Protein AF-A0A9J6QYI7-F1 (afdb_monomer_lite)

Organism: NCBI:txid2839743

Structure (mmCIF, N/CA/C/O backbone):
data_AF-A0A9J6QYI7-F1
#
_entry.id   AF-A0A9J6QYI7-F1
#
loop_
_atom_site.group_PDB
_atom_site.id
_atom_site.type_symbol
_atom_site.label_atom_id
_atom_site.label_alt_id
_atom_site.label_comp_id
_atom_site.label_asym_id
_atom_site.label_entity_id
_atom_site.label_seq_id
_atom_site.pdbx_PDB_ins_code
_atom_site.Cartn_x
_atom_site.Cartn_y
_atom_site.Cartn_z
_atom_site.occupancy
_atom_site.B_iso_or_equiv
_atom_site.auth_seq_id
_atom_site.auth_comp_id
_atom_site.auth_asym_id
_atom_site.auth_atom_id
_atom_site.pdbx_PDB_model_num
ATOM 1 N N . MET A 1 1 ? 37.784 21.223 31.840 1.00 47.09 1 MET A N 1
ATOM 2 C CA . MET A 1 1 ? 38.133 20.585 33.133 1.00 47.09 1 MET A CA 1
ATOM 3 C C . MET A 1 1 ? 37.808 19.075 33.186 1.00 47.09 1 MET A C 1
ATOM 5 O O . MET A 1 1 ? 37.483 18.551 34.242 1.00 47.09 1 MET A O 1
ATOM 9 N N . ARG A 1 2 ? 37.876 18.344 32.059 1.00 41.56 2 ARG A N 1
ATOM 10 C CA . ARG A 1 2 ? 37.730 16.868 32.013 1.00 41.56 2 ARG A CA 1
ATOM 11 C C . ARG A 1 2 ? 38.804 16.166 31.162 1.00 41.56 2 ARG A C 1
ATOM 13 O O . ARG A 1 2 ? 38.873 14.946 31.199 1.00 41.56 2 ARG A O 1
ATOM 20 N N . CYS A 1 3 ? 39.667 16.909 30.462 1.00 41.25 3 CYS A N 1
ATOM 21 C CA . CYS A 1 3 ? 40.777 16.338 29.684 1.00 41.25 3 CYS A CA 1
ATOM 22 C C . CYS A 1 3 ? 42.094 16.222 30.474 1.00 41.25 3 CYS A C 1
ATOM 24 O O . CYS A 1 3 ? 42.954 15.431 30.092 1.00 41.25 3 CYS A O 1
ATOM 26 N N . ASP A 1 4 ? 42.237 16.936 31.594 1.00 45.97 4 ASP A N 1
ATOM 27 C CA . ASP A 1 4 ? 43.516 17.021 32.319 1.00 45.97 4 ASP A CA 1
ATOM 28 C C . ASP A 1 4 ? 43.738 15.851 33.295 1.00 45.97 4 ASP A C 1
ATOM 30 O O . ASP A 1 4 ? 44.863 15.405 33.494 1.00 45.97 4 ASP A O 1
ATOM 34 N N . LEU A 1 5 ? 42.662 15.256 33.828 1.00 46.16 5 LEU A N 1
ATOM 35 C CA . LEU A 1 5 ? 42.751 14.117 34.757 1.00 46.16 5 LEU A CA 1
ATOM 36 C C . LEU A 1 5 ? 43.163 12.799 34.076 1.00 46.16 5 LEU A C 1
ATOM 38 O O . LEU A 1 5 ? 43.763 11.937 34.714 1.00 46.16 5 LEU A O 1
ATOM 42 N N . LEU A 1 6 ? 42.875 12.642 32.780 1.00 45.81 6 LEU A N 1
ATOM 43 C CA . LEU A 1 6 ? 43.242 11.443 32.016 1.00 45.81 6 LEU A CA 1
ATOM 44 C C . LEU A 1 6 ? 44.718 11.455 31.585 1.00 45.81 6 LEU A C 1
ATOM 46 O O . LEU A 1 6 ? 45.355 10.403 31.557 1.00 45.81 6 LEU A O 1
ATOM 50 N N . HIS A 1 7 ? 45.287 12.636 31.322 1.00 45.50 7 HIS A N 1
ATOM 51 C CA . HIS A 1 7 ? 46.704 12.777 30.971 1.00 45.50 7 HIS A CA 1
ATOM 52 C C . HIS A 1 7 ? 47.643 12.553 32.167 1.00 45.50 7 HIS A C 1
ATOM 54 O O . HIS A 1 7 ? 48.726 11.991 31.993 1.00 45.50 7 HIS A O 1
ATOM 60 N N . GLU A 1 8 ? 47.228 12.936 33.377 1.00 47.94 8 GLU A N 1
ATOM 61 C CA . GLU A 1 8 ? 48.020 12.772 34.605 1.00 47.94 8 GLU A CA 1
ATOM 62 C C . GLU A 1 8 ? 48.126 11.291 35.034 1.00 47.94 8 GLU A C 1
ATOM 64 O O . GLU A 1 8 ? 49.176 10.831 35.487 1.00 47.94 8 GLU A O 1
ATOM 69 N N . ALA A 1 9 ? 47.057 10.509 34.827 1.00 47.09 9 ALA A N 1
ATOM 70 C CA . ALA A 1 9 ? 47.022 9.079 35.139 1.00 47.09 9 ALA A CA 1
ATOM 71 C C . ALA A 1 9 ? 47.884 8.235 34.179 1.00 47.09 9 ALA A C 1
ATOM 73 O O . ALA A 1 9 ? 48.557 7.302 34.616 1.00 47.09 9 ALA A O 1
ATOM 74 N N . ALA A 1 10 ? 47.922 8.589 32.888 1.00 46.47 10 ALA A N 1
ATOM 75 C CA . ALA A 1 10 ? 48.747 7.904 31.889 1.00 46.47 10 ALA A CA 1
ATOM 76 C C . ALA A 1 10 ? 50.255 8.128 32.117 1.00 46.47 10 ALA A C 1
ATOM 78 O O . ALA A 1 10 ? 51.058 7.212 31.934 1.00 46.47 10 ALA A O 1
ATOM 79 N N . ARG A 1 11 ? 50.639 9.321 32.599 1.00 48.53 11 ARG A N 1
ATOM 80 C CA . ARG A 1 11 ? 52.038 9.677 32.893 1.00 48.53 11 ARG A CA 1
ATOM 81 C C . ARG A 1 11 ? 52.621 8.909 34.086 1.00 48.53 11 ARG A C 1
ATOM 83 O O . ARG A 1 11 ? 53.795 8.557 34.061 1.00 48.53 11 ARG A O 1
ATOM 90 N N . ARG A 1 12 ? 51.809 8.588 35.102 1.00 47.75 12 ARG A N 1
ATOM 91 C CA . ARG A 1 12 ? 52.242 7.819 36.290 1.00 47.75 12 ARG A CA 1
ATOM 92 C C . ARG A 1 12 ? 52.464 6.324 36.032 1.00 47.75 12 ARG A C 1
ATOM 94 O O . ARG A 1 12 ? 53.069 5.661 36.866 1.00 47.75 12 ARG A O 1
ATOM 101 N N . LEU A 1 13 ? 51.994 5.802 34.898 1.00 51.34 13 LEU A N 1
ATOM 102 C CA . LEU A 1 13 ? 52.081 4.380 34.540 1.00 51.34 13 LEU A CA 1
ATOM 103 C C . LEU A 1 13 ? 53.131 4.080 33.454 1.00 51.34 13 LEU A C 1
ATOM 105 O O . LEU A 1 13 ? 53.238 2.939 33.019 1.00 51.34 13 LEU A O 1
ATOM 109 N N . GLY A 1 14 ? 53.917 5.076 33.024 1.00 42.16 14 GLY A N 1
ATOM 110 C CA . GLY A 1 14 ? 55.046 4.878 32.101 1.00 42.16 14 GLY A CA 1
ATOM 111 C C . GLY A 1 14 ? 54.667 4.518 30.658 1.00 42.16 14 GLY A C 1
ATOM 112 O O . GLY A 1 14 ? 55.504 4.013 29.916 1.00 42.16 14 GLY A O 1
ATOM 113 N N . LEU A 1 15 ? 53.424 4.766 30.238 1.00 44.66 15 LEU A N 1
ATOM 114 C CA . LEU A 1 15 ? 52.928 4.386 28.914 1.00 44.66 15 LEU A CA 1
ATOM 115 C C . LEU A 1 15 ? 53.018 5.572 27.943 1.00 44.66 15 LEU A C 1
ATOM 117 O O . LEU A 1 15 ? 52.134 6.427 27.907 1.00 44.66 15 LEU A O 1
ATOM 121 N N . HIS A 1 16 ? 54.080 5.623 27.137 1.00 41.47 16 HIS A N 1
ATOM 122 C CA . HIS A 1 16 ? 54.164 6.544 26.003 1.00 41.47 16 HIS A CA 1
ATOM 123 C C . HIS A 1 16 ? 53.660 5.866 24.722 1.00 41.47 16 HIS A C 1
ATOM 125 O O . HIS A 1 16 ? 54.244 4.889 24.274 1.00 41.47 16 HIS A O 1
ATOM 131 N N . GLN A 1 17 ? 52.595 6.455 24.156 1.00 47.81 17 GLN A N 1
ATOM 132 C CA . GLN A 1 17 ? 51.989 6.218 22.833 1.00 47.81 17 GLN A CA 1
ATOM 133 C C . GLN A 1 17 ? 51.475 4.798 22.554 1.00 47.81 17 GLN A C 1
ATOM 135 O O . GLN A 1 17 ? 52.287 3.923 22.338 1.00 47.81 17 GLN A O 1
ATOM 140 N N . PHE A 1 18 ? 50.153 4.579 22.417 1.00 38.69 18 PHE A N 1
ATOM 141 C CA . PHE A 1 18 ? 49.613 3.591 21.456 1.00 38.69 18 PHE A CA 1
ATOM 142 C C . PHE A 1 18 ? 48.107 3.767 21.154 1.00 38.69 18 PHE A C 1
ATOM 144 O O . PHE A 1 18 ? 47.345 4.321 21.944 1.00 38.69 18 PHE A O 1
ATOM 151 N N . GLN A 1 19 ? 47.736 3.311 19.952 1.00 40.56 19 GLN A N 1
ATOM 152 C CA . GLN A 1 19 ? 46.501 3.518 19.182 1.00 40.56 19 GLN A CA 1
ATOM 153 C C . GLN A 1 19 ? 45.240 2.816 19.737 1.00 40.56 19 GLN A C 1
ATOM 155 O O . GLN A 1 19 ? 45.306 1.789 20.409 1.00 40.56 19 GLN A O 1
ATOM 160 N N . SER A 1 20 ? 44.070 3.352 19.374 1.00 40.69 20 SER A N 1
ATOM 161 C CA . SER A 1 20 ? 42.734 3.099 19.945 1.00 40.69 20 SER A CA 1
ATOM 162 C C . SER A 1 20 ? 42.089 1.719 19.710 1.00 40.69 20 SER A C 1
ATOM 164 O O . SER A 1 20 ? 40.927 1.556 20.064 1.00 40.69 20 SER A O 1
ATOM 166 N N . ASN A 1 21 ? 42.793 0.724 19.156 1.00 48.25 21 ASN A N 1
ATOM 167 C CA . ASN A 1 21 ? 42.201 -0.570 18.755 1.00 48.25 21 ASN A CA 1
ATOM 168 C C . ASN A 1 21 ? 42.846 -1.808 19.418 1.00 48.25 21 ASN A C 1
ATOM 170 O O . ASN A 1 21 ? 42.817 -2.903 18.862 1.00 48.25 21 ASN A O 1
ATOM 174 N N . SER A 1 22 ? 43.416 -1.670 20.619 1.00 40.09 22 SER A N 1
ATOM 175 C CA . SER A 1 22 ? 43.929 -2.820 21.384 1.00 40.09 22 SER A CA 1
ATOM 176 C C . SER A 1 22 ? 42.819 -3.530 22.194 1.00 40.09 22 SER A C 1
ATOM 178 O O . SER A 1 22 ? 42.008 -2.843 22.824 1.00 40.09 22 SER A O 1
ATOM 180 N N . PRO A 1 23 ? 42.809 -4.882 22.284 1.00 40.16 23 PRO A N 1
ATOM 181 C CA . PRO A 1 23 ? 41.866 -5.668 23.102 1.00 40.16 23 PRO A CA 1
ATOM 182 C C . PRO A 1 23 ? 41.808 -5.252 24.581 1.00 40.16 23 PRO A C 1
ATOM 184 O O . PRO A 1 23 ? 40.790 -5.422 25.253 1.00 40.16 23 PRO A O 1
ATOM 187 N N . VAL A 1 24 ? 42.884 -4.641 25.084 1.00 42.94 24 VAL A N 1
ATOM 188 C CA . VAL A 1 24 ? 42.972 -4.117 26.453 1.00 42.94 24 VAL A CA 1
ATOM 189 C C . VAL A 1 24 ? 42.012 -2.937 26.665 1.00 42.94 24 VAL A C 1
ATOM 191 O O . VAL A 1 24 ? 41.421 -2.812 27.736 1.00 42.94 24 VAL A O 1
ATOM 194 N N . PHE A 1 25 ? 41.770 -2.112 25.640 1.00 38.50 25 PHE A N 1
ATOM 195 C CA . PHE A 1 25 ? 40.871 -0.955 25.724 1.00 38.50 25 PHE A CA 1
ATOM 196 C C . PHE A 1 25 ? 39.391 -1.377 25.799 1.00 38.50 25 PHE A C 1
ATOM 198 O O . PHE A 1 25 ? 38.600 -0.767 26.519 1.00 38.50 25 PHE A O 1
ATOM 205 N N . ILE A 1 26 ? 39.029 -2.482 25.136 1.00 46.16 26 ILE A N 1
ATOM 206 C CA . ILE A 1 26 ? 37.677 -3.067 25.175 1.00 46.16 26 ILE A CA 1
ATOM 207 C C . ILE A 1 26 ? 37.395 -3.683 26.557 1.00 46.16 26 ILE A C 1
ATOM 209 O O . ILE A 1 26 ? 36.318 -3.469 27.118 1.00 46.16 26 ILE A O 1
ATOM 213 N N . MET A 1 27 ? 38.381 -4.347 27.174 1.00 38.22 27 MET A N 1
ATOM 214 C CA . MET A 1 27 ? 38.256 -4.857 28.549 1.00 38.22 27 MET A CA 1
ATOM 215 C C . MET A 1 27 ? 38.161 -3.743 29.603 1.00 38.22 27 MET A C 1
ATOM 217 O O . MET A 1 27 ? 37.426 -3.892 30.583 1.00 38.22 27 MET A O 1
ATOM 221 N N . VAL A 1 28 ? 38.868 -2.622 29.423 1.00 44.09 28 VAL A N 1
ATOM 222 C CA . VAL A 1 28 ? 38.777 -1.469 30.337 1.00 44.09 28 VAL A CA 1
ATOM 223 C C . VAL A 1 28 ? 37.410 -0.781 30.223 1.00 44.09 28 VAL A C 1
ATOM 225 O O . VAL A 1 28 ? 36.837 -0.418 31.249 1.00 44.09 28 VAL A O 1
ATOM 228 N N . ASN A 1 29 ? 36.822 -0.697 29.024 1.00 41.44 29 ASN A N 1
ATOM 229 C CA . ASN A 1 29 ? 35.482 -0.127 28.828 1.00 41.44 29 ASN A CA 1
ATOM 230 C C . ASN A 1 29 ? 34.355 -1.025 29.377 1.00 41.44 29 ASN A C 1
ATOM 232 O O . ASN A 1 29 ? 33.417 -0.529 30.002 1.00 41.44 29 ASN A O 1
ATOM 236 N N . GLN A 1 30 ? 34.473 -2.350 29.240 1.00 45.56 30 GLN A N 1
ATOM 237 C CA . GLN A 1 30 ? 33.525 -3.290 29.854 1.00 45.56 30 GLN A CA 1
ATOM 238 C C . GLN A 1 30 ? 33.623 -3.293 31.389 1.00 45.56 30 GLN A C 1
ATOM 240 O O . GLN A 1 30 ? 32.600 -3.345 32.075 1.00 45.56 30 GLN A O 1
ATOM 245 N N . LYS A 1 31 ? 34.831 -3.148 31.955 1.00 43.78 31 LYS A N 1
ATOM 246 C CA . LYS A 1 31 ? 35.011 -2.957 33.406 1.00 43.78 31 LYS A CA 1
ATOM 247 C C . LYS A 1 31 ? 34.520 -1.589 33.889 1.00 43.78 31 LYS A C 1
ATOM 249 O O . LYS A 1 31 ? 33.993 -1.513 34.996 1.00 43.78 31 LYS A O 1
ATOM 254 N N . ALA A 1 32 ? 34.616 -0.534 33.078 1.00 40.50 32 ALA A N 1
ATOM 255 C CA . ALA A 1 32 ? 34.049 0.777 33.400 1.00 40.50 32 ALA A CA 1
ATOM 256 C C . ALA A 1 32 ? 32.510 0.734 33.447 1.00 40.50 32 ALA A C 1
ATOM 258 O O . ALA A 1 32 ? 31.931 1.203 34.425 1.00 40.50 32 ALA A O 1
ATOM 259 N N . GLN A 1 33 ? 31.853 0.073 32.483 1.00 43.91 33 GLN A N 1
ATOM 260 C CA . GLN A 1 33 ? 30.395 -0.139 32.489 1.00 43.91 33 GLN A CA 1
ATOM 261 C C . GLN A 1 33 ? 29.924 -1.050 33.639 1.00 43.91 33 GLN A C 1
ATOM 263 O O . GLN A 1 33 ? 28.882 -0.795 34.250 1.00 43.91 33 GLN A O 1
ATOM 268 N N . ALA A 1 34 ? 30.704 -2.074 34.003 1.00 41.88 34 ALA A N 1
ATOM 269 C CA . ALA A 1 34 ? 30.429 -2.909 35.175 1.00 41.88 34 ALA A CA 1
ATOM 270 C C . ALA A 1 34 ? 30.637 -2.150 36.504 1.00 41.88 34 ALA A C 1
ATOM 272 O O . ALA A 1 34 ? 29.859 -2.314 37.443 1.00 41.88 34 ALA A O 1
ATOM 273 N N . SER A 1 35 ? 31.630 -1.258 36.569 1.00 38.91 35 SER A N 1
ATOM 274 C CA . SER A 1 35 ? 31.880 -0.386 37.724 1.00 38.91 35 SER A CA 1
ATOM 275 C C . SER A 1 35 ? 30.774 0.661 37.905 1.00 38.91 35 SER A C 1
ATOM 277 O O . SER A 1 35 ? 30.348 0.916 39.032 1.00 38.91 35 SER A O 1
ATOM 279 N N . THR A 1 36 ? 30.203 1.195 36.815 1.00 42.78 36 THR A N 1
ATOM 280 C CA . THR A 1 36 ? 29.017 2.071 36.892 1.00 42.78 36 THR A CA 1
ATOM 281 C C . THR A 1 36 ? 27.798 1.317 37.444 1.00 42.78 36 THR A C 1
ATOM 283 O O . THR A 1 36 ? 27.073 1.858 38.278 1.00 42.78 36 THR A O 1
ATOM 286 N N . ARG A 1 37 ? 27.613 0.038 37.071 1.00 44.47 37 ARG A N 1
ATOM 287 C CA . ARG A 1 37 ? 26.539 -0.827 37.605 1.00 44.47 37 ARG A CA 1
ATOM 288 C C . ARG A 1 37 ? 26.677 -1.104 39.105 1.00 44.47 37 ARG A C 1
ATOM 290 O O . ARG A 1 37 ? 25.682 -1.043 39.822 1.00 44.47 37 ARG A O 1
ATOM 297 N N . ILE A 1 38 ? 27.889 -1.367 39.595 1.00 46.22 38 ILE A N 1
ATOM 298 C CA . ILE A 1 38 ? 28.129 -1.646 41.023 1.00 46.22 38 ILE A CA 1
ATOM 299 C C . ILE A 1 38 ? 28.057 -0.357 41.858 1.00 46.22 38 ILE A C 1
ATOM 301 O O . ILE A 1 38 ? 27.507 -0.364 42.957 1.00 46.22 38 ILE A O 1
ATOM 305 N N . SER A 1 39 ? 28.513 0.774 41.312 1.00 44.34 39 SER A N 1
ATOM 306 C CA . SER A 1 39 ? 28.453 2.076 41.992 1.00 44.34 39 SER A CA 1
ATOM 307 C C . SER A 1 39 ? 27.013 2.575 42.183 1.00 44.34 39 SER A C 1
ATOM 309 O O . SER A 1 39 ? 26.696 3.135 43.230 1.00 44.34 39 SER A O 1
ATOM 311 N N . LEU A 1 40 ? 26.111 2.311 41.228 1.00 43.84 40 LEU A N 1
ATOM 312 C CA . LEU A 1 40 ? 24.683 2.653 41.339 1.00 43.84 40 LEU A CA 1
ATOM 313 C C . LEU A 1 40 ? 23.915 1.721 42.291 1.00 43.84 40 LEU A C 1
ATOM 315 O O . LEU A 1 40 ? 23.044 2.181 43.028 1.00 43.84 40 LEU A O 1
ATOM 319 N N . LEU A 1 41 ? 24.282 0.436 42.352 1.00 42.28 41 LEU A N 1
ATOM 320 C CA . LEU A 1 41 ? 23.744 -0.503 43.346 1.00 42.28 41 LEU A CA 1
ATOM 321 C C . LEU A 1 41 ? 24.215 -0.178 44.776 1.00 42.28 41 LEU A C 1
ATOM 323 O O . LEU A 1 41 ? 23.450 -0.347 45.726 1.00 42.28 41 LEU A O 1
ATOM 327 N N . CYS A 1 42 ? 25.434 0.346 44.939 1.00 39.66 42 CYS A N 1
ATOM 328 C CA . CYS A 1 42 ? 25.925 0.843 46.227 1.00 39.66 42 CYS A CA 1
ATOM 329 C C . CYS A 1 42 ? 25.321 2.205 46.612 1.00 39.66 42 CYS A C 1
ATOM 331 O O . CYS A 1 42 ? 24.995 2.401 47.783 1.00 39.66 42 CYS A O 1
ATOM 333 N N . ALA A 1 43 ? 25.079 3.111 45.657 1.00 41.03 43 ALA A N 1
ATOM 334 C CA . ALA A 1 43 ? 24.363 4.365 45.918 1.00 41.03 43 ALA A CA 1
ATOM 335 C C . ALA A 1 43 ? 22.918 4.115 46.395 1.00 41.03 43 ALA A C 1
ATOM 337 O O . ALA A 1 43 ? 22.444 4.789 47.308 1.00 41.03 43 ALA A O 1
ATOM 338 N N . ALA A 1 44 ? 22.260 3.070 45.880 1.00 45.19 44 ALA A N 1
ATOM 339 C CA . ALA A 1 44 ? 20.937 2.637 46.337 1.00 45.19 44 ALA A CA 1
ATOM 340 C C . ALA A 1 44 ? 20.927 2.038 47.761 1.00 45.19 44 ALA A C 1
ATOM 342 O O . ALA A 1 44 ? 19.876 1.991 48.399 1.00 45.19 44 ALA A O 1
ATOM 343 N N . ARG A 1 45 ? 22.079 1.601 48.292 1.00 42.44 45 ARG A N 1
ATOM 344 C CA . ARG A 1 45 ? 22.203 1.097 49.674 1.00 42.44 45 ARG A CA 1
ATOM 345 C C . ARG A 1 45 ? 22.573 2.170 50.701 1.00 42.44 45 ARG A C 1
ATOM 347 O O . ARG A 1 45 ? 22.439 1.902 51.890 1.00 42.44 45 ARG A O 1
ATOM 354 N N . CYS A 1 46 ? 22.977 3.369 50.274 1.00 39.94 46 CYS A N 1
ATOM 355 C CA . CYS A 1 46 ? 23.437 4.437 51.175 1.00 39.94 46 CYS A CA 1
ATOM 356 C C . CYS A 1 46 ? 22.437 5.601 51.356 1.00 39.94 46 CYS A C 1
ATOM 358 O O . CYS A 1 46 ? 22.764 6.609 51.974 1.00 39.94 46 CYS A O 1
ATOM 360 N N . GLN A 1 47 ? 21.199 5.466 50.868 1.00 42.19 47 GLN A N 1
ATOM 361 C CA . GLN A 1 47 ? 20.095 6.398 51.144 1.00 42.19 47 GLN A CA 1
ATOM 362 C C . GLN A 1 47 ? 18.902 5.667 51.770 1.00 42.19 47 GLN A C 1
ATOM 364 O O . GLN A 1 47 ? 17.774 5.698 51.288 1.00 42.19 47 GLN A O 1
ATOM 369 N N . GLN A 1 48 ? 19.140 5.013 52.907 1.00 44.44 48 GLN A N 1
ATOM 370 C CA . GLN A 1 48 ? 18.070 4.753 53.867 1.00 44.44 48 GLN A CA 1
ATOM 371 C C . GLN A 1 48 ? 17.852 6.007 54.712 1.00 44.44 48 GLN A C 1
ATOM 373 O O . GLN A 1 48 ? 18.402 6.123 55.804 1.00 44.44 48 GLN A O 1
ATOM 378 N N . ARG A 1 49 ? 17.059 6.946 54.187 1.00 45.00 49 ARG A N 1
ATOM 379 C CA . ARG A 1 49 ? 16.099 7.784 54.932 1.00 45.00 49 ARG A CA 1
ATOM 380 C C . ARG A 1 49 ? 15.509 8.829 53.983 1.00 45.00 49 ARG A C 1
ATOM 382 O O . ARG A 1 49 ? 16.234 9.640 53.424 1.00 45.00 49 ARG A O 1
ATOM 389 N N . SER A 1 50 ? 14.179 8.819 53.907 1.00 38.00 50 SER A N 1
ATOM 390 C CA . SER A 1 50 ? 13.287 9.704 53.143 1.00 38.00 50 SER A CA 1
ATOM 391 C C . SER A 1 50 ? 12.901 9.221 51.732 1.00 38.00 50 SER A C 1
ATOM 393 O O . SER A 1 50 ? 13.735 9.066 50.851 1.00 38.00 50 SER A O 1
ATOM 395 N N . SER A 1 51 ? 11.588 9.030 51.537 1.00 41.69 51 SER A N 1
ATOM 396 C CA . SER A 1 51 ? 10.847 8.691 50.302 1.00 41.69 51 SER A CA 1
ATOM 397 C C . SER A 1 51 ? 10.978 7.261 49.734 1.00 41.69 51 SER A C 1
ATOM 399 O O . SER A 1 51 ? 11.769 6.952 48.851 1.00 41.69 51 SER A O 1
ATOM 401 N N . TYR A 1 52 ? 10.096 6.370 50.198 1.00 41.75 52 TYR A N 1
ATOM 402 C CA . TYR A 1 52 ? 9.904 4.996 49.703 1.00 41.75 52 TYR A CA 1
ATOM 403 C C . TYR A 1 52 ? 9.085 4.935 48.390 1.00 41.75 52 TYR A C 1
ATOM 405 O O . TYR A 1 52 ? 8.171 4.131 48.250 1.00 41.75 52 TYR A O 1
ATOM 413 N N . TRP A 1 53 ? 9.411 5.795 47.425 1.00 57.75 53 TRP A N 1
ATOM 414 C CA . TRP A 1 53 ? 8.899 5.787 46.047 1.00 57.75 53 TRP A CA 1
ATOM 415 C C . TRP A 1 53 ? 10.028 6.296 45.142 1.00 57.75 53 TRP A C 1
ATOM 417 O O . TRP A 1 53 ? 10.245 7.505 45.105 1.00 57.75 53 TRP A O 1
ATOM 427 N N . PRO A 1 54 ? 10.857 5.410 44.536 1.00 60.81 54 PRO A N 1
ATOM 428 C CA . PRO A 1 54 ? 10.911 5.442 43.061 1.00 60.81 54 PRO A CA 1
ATOM 429 C C . PRO A 1 54 ? 11.335 4.144 42.322 1.00 60.81 54 PRO A C 1
ATOM 431 O O . PRO A 1 54 ? 11.090 4.030 41.127 1.00 60.81 54 PRO A O 1
ATOM 434 N N . VAL A 1 55 ? 11.952 3.135 42.951 1.00 58.06 55 VAL A N 1
ATOM 435 C CA . VAL A 1 55 ? 12.633 2.056 42.184 1.00 58.06 55 VAL A CA 1
ATOM 436 C C . VAL A 1 55 ? 11.659 1.087 41.501 1.00 58.06 55 VAL A C 1
ATOM 438 O O . VAL A 1 55 ? 11.832 0.754 40.332 1.00 58.06 55 VAL A O 1
ATOM 441 N N . ARG A 1 56 ? 10.595 0.655 42.194 1.00 57.72 56 ARG A N 1
ATOM 442 C CA . ARG A 1 56 ? 9.588 -0.254 41.607 1.00 57.72 56 ARG A CA 1
ATOM 443 C C . ARG A 1 56 ? 8.811 0.396 40.462 1.00 57.72 56 ARG A C 1
ATOM 445 O O . ARG A 1 56 ? 8.441 -0.290 39.516 1.00 57.72 56 ARG A O 1
ATOM 452 N N . GLN A 1 57 ? 8.581 1.704 40.545 1.00 63.59 57 GLN A N 1
ATOM 453 C CA . GLN A 1 57 ? 7.892 2.455 39.502 1.00 63.59 57 GLN A CA 1
ATOM 454 C C . GLN A 1 57 ? 8.786 2.631 38.270 1.00 63.59 57 GLN A C 1
ATOM 456 O O . GLN A 1 57 ? 8.313 2.414 37.162 1.00 63.59 57 GLN A O 1
ATOM 461 N N . ILE A 1 58 ? 10.082 2.912 38.456 1.00 69.06 58 ILE A N 1
ATOM 462 C CA . ILE A 1 58 ? 11.060 2.990 37.358 1.00 69.06 58 ILE A CA 1
ATOM 463 C C . ILE A 1 58 ? 11.176 1.649 36.621 1.00 69.06 58 ILE A C 1
ATOM 465 O O . ILE A 1 58 ? 11.074 1.626 35.401 1.00 69.06 58 ILE A O 1
ATOM 469 N N . VAL A 1 59 ? 11.315 0.528 37.341 1.00 66.25 59 VAL A N 1
ATOM 470 C CA . VAL A 1 59 ? 11.388 -0.810 36.716 1.00 66.25 59 VAL A CA 1
ATOM 471 C C . VAL A 1 59 ? 10.096 -1.144 35.966 1.00 66.25 59 VAL A C 1
ATOM 473 O O . VAL A 1 59 ? 10.143 -1.691 34.870 1.00 66.25 59 VAL A O 1
ATOM 476 N N . ARG A 1 60 ? 8.930 -0.786 36.519 1.00 68.19 60 ARG A N 1
ATOM 477 C CA . ARG A 1 60 ? 7.642 -0.988 35.843 1.00 68.19 60 ARG A CA 1
ATOM 478 C C . ARG A 1 60 ? 7.541 -0.172 34.552 1.00 68.19 60 ARG A C 1
ATOM 480 O O . ARG A 1 60 ? 7.121 -0.725 33.546 1.00 68.19 60 ARG A O 1
ATOM 487 N N . LEU A 1 61 ? 7.944 1.099 34.576 1.00 64.75 61 LEU A N 1
ATOM 488 C CA . LEU A 1 61 ? 7.953 1.963 33.392 1.00 64.75 61 LEU A CA 1
ATOM 489 C C . LEU A 1 61 ? 8.934 1.454 32.327 1.00 64.75 61 LEU A C 1
ATOM 491 O O . LEU A 1 61 ? 8.576 1.410 31.159 1.00 64.75 61 LEU A O 1
ATOM 495 N N . GLN A 1 62 ? 10.124 0.995 32.727 1.00 55.75 62 GLN A N 1
ATOM 496 C CA . GLN A 1 62 ? 11.098 0.386 31.812 1.00 55.75 62 GLN A CA 1
ATOM 497 C C . GLN A 1 62 ? 10.567 -0.903 31.178 1.00 55.75 62 GLN A C 1
ATOM 499 O O . GLN A 1 62 ? 10.729 -1.104 29.980 1.00 55.75 62 GLN A O 1
ATOM 504 N N . ASN A 1 63 ? 9.905 -1.760 31.958 1.00 63.38 63 ASN A N 1
ATOM 505 C CA . ASN A 1 63 ? 9.309 -2.989 31.438 1.00 63.38 63 ASN A CA 1
ATOM 506 C C . ASN A 1 63 ? 8.125 -2.711 30.500 1.00 63.38 63 ASN A C 1
ATOM 508 O O . ASN A 1 63 ? 7.979 -3.417 29.510 1.00 63.38 63 ASN A O 1
ATOM 512 N N . MET A 1 64 ? 7.305 -1.693 30.794 1.00 69.50 64 MET A N 1
ATOM 513 C CA . MET A 1 64 ? 6.221 -1.255 29.904 1.00 69.50 64 MET A CA 1
ATOM 514 C C . MET A 1 64 ? 6.774 -0.694 28.591 1.00 69.50 64 MET A C 1
ATOM 516 O O . MET A 1 64 ? 6.347 -1.106 27.521 1.00 69.50 64 MET A O 1
ATOM 520 N N . GLN A 1 65 ? 7.792 0.164 28.661 1.00 67.38 65 GLN A N 1
ATOM 521 C CA . GLN A 1 65 ? 8.434 0.702 27.465 1.00 67.38 65 GLN A CA 1
ATOM 522 C C . GLN A 1 65 ? 9.069 -0.407 26.611 1.00 67.38 65 GLN A C 1
ATOM 524 O O . GLN A 1 65 ? 8.903 -0.416 25.396 1.00 67.38 65 GLN A O 1
ATOM 529 N N . LEU A 1 66 ? 9.732 -1.386 27.238 1.00 68.44 66 LEU A N 1
ATOM 530 C CA . LEU A 1 66 ? 10.303 -2.537 26.535 1.00 68.44 66 LEU A CA 1
ATOM 531 C C . LEU A 1 66 ? 9.218 -3.410 25.878 1.00 68.44 66 LEU A C 1
ATOM 533 O O . LEU A 1 66 ? 9.451 -3.969 24.807 1.00 68.44 66 LEU A O 1
ATOM 537 N N . SER A 1 67 ? 8.033 -3.529 26.493 1.00 83.50 67 SER A N 1
ATOM 538 C CA . SER A 1 67 ? 6.904 -4.231 25.873 1.00 83.50 67 SER A CA 1
ATOM 539 C C . SER A 1 67 ? 6.295 -3.454 24.709 1.00 83.50 67 SER A C 1
ATOM 541 O O . SER A 1 67 ? 5.913 -4.072 23.719 1.00 83.50 67 SER A O 1
ATOM 543 N N . ASP A 1 68 ? 6.253 -2.124 24.790 1.00 89.50 68 ASP A N 1
ATOM 544 C CA . ASP A 1 68 ? 5.732 -1.280 23.713 1.00 89.50 68 ASP A CA 1
ATOM 545 C C . ASP A 1 68 ? 6.678 -1.305 22.509 1.00 89.50 68 ASP A C 1
ATOM 547 O O . ASP A 1 68 ? 6.240 -1.566 21.394 1.00 89.50 68 ASP A O 1
ATOM 551 N N . GLU A 1 69 ? 7.986 -1.155 22.727 1.00 91.88 69 GLU A N 1
ATOM 552 C CA . GLU A 1 69 ? 8.998 -1.255 21.665 1.00 91.88 69 GLU A CA 1
ATOM 553 C C . GLU A 1 69 ? 8.949 -2.620 20.956 1.00 91.88 69 GLU A C 1
ATOM 555 O O . GLU A 1 69 ? 9.063 -2.692 19.730 1.00 91.88 69 GLU A O 1
ATOM 560 N N . LEU A 1 70 ? 8.719 -3.709 21.702 1.00 94.25 70 LEU A N 1
ATOM 561 C CA . LEU A 1 70 ? 8.553 -5.041 21.121 1.00 94.25 70 LEU A CA 1
ATOM 562 C C . LEU A 1 70 ? 7.295 -5.133 20.249 1.00 94.25 70 LEU A C 1
ATOM 564 O O . LEU A 1 70 ? 7.381 -5.614 19.119 1.00 94.25 70 LEU A O 1
ATOM 568 N N . LYS A 1 71 ? 6.146 -4.651 20.739 1.00 95.62 71 LYS A N 1
ATOM 569 C CA . LYS A 1 71 ? 4.893 -4.639 19.969 1.00 95.62 71 LYS A CA 1
ATOM 570 C C . LYS A 1 71 ? 5.022 -3.814 18.696 1.00 95.62 71 LYS A C 1
ATOM 572 O O . LYS A 1 71 ? 4.668 -4.291 17.623 1.00 95.62 71 LYS A O 1
ATOM 577 N N . GLN A 1 72 ? 5.570 -2.603 18.803 1.00 97.44 72 GLN A N 1
ATOM 578 C CA . GLN A 1 72 ? 5.804 -1.716 17.662 1.00 97.44 72 GLN A CA 1
ATOM 579 C C . GLN A 1 72 ? 6.700 -2.400 16.628 1.00 97.44 72 GLN A C 1
ATOM 581 O O . GLN A 1 72 ? 6.412 -2.358 15.433 1.00 97.44 72 GLN A O 1
ATOM 586 N N . LYS A 1 73 ? 7.747 -3.104 17.075 1.00 97.69 73 LYS A N 1
ATOM 587 C CA . LYS A 1 73 ? 8.599 -3.889 16.182 1.00 97.69 73 LYS A CA 1
ATOM 588 C C . LYS A 1 73 ? 7.829 -5.026 15.498 1.00 97.69 73 LYS A C 1
ATOM 590 O O . LYS A 1 73 ? 7.953 -5.186 14.291 1.00 97.69 73 LYS A O 1
ATOM 595 N N . GLN A 1 74 ? 7.035 -5.801 16.235 1.00 97.94 74 GLN A N 1
ATOM 596 C CA . GLN A 1 74 ? 6.247 -6.899 15.659 1.00 97.94 74 GLN A CA 1
ATOM 597 C C . GLN A 1 74 ? 5.227 -6.389 14.632 1.00 97.94 74 GLN A C 1
ATOM 599 O O . GLN A 1 74 ? 5.116 -6.952 13.545 1.00 97.94 74 GLN A O 1
ATOM 604 N N . VAL A 1 75 ? 4.536 -5.287 14.940 1.00 98.69 75 VAL A N 1
ATOM 605 C CA . VAL A 1 75 ? 3.628 -4.617 14.001 1.00 98.69 75 VAL A CA 1
ATOM 606 C C . VAL A 1 75 ? 4.392 -4.173 12.759 1.00 98.69 75 VAL A C 1
ATOM 608 O O . VAL A 1 75 ? 3.976 -4.491 11.651 1.00 98.69 75 VAL A O 1
ATOM 611 N N . HIS A 1 76 ? 5.528 -3.493 12.930 1.00 98.69 76 HIS A N 1
ATOM 612 C CA . HIS A 1 76 ? 6.371 -3.055 11.820 1.00 98.69 76 HIS A CA 1
ATOM 613 C C . HIS A 1 76 ? 6.774 -4.216 10.904 1.00 98.69 76 HIS A C 1
ATOM 615 O O . HIS A 1 76 ? 6.548 -4.148 9.698 1.00 98.69 76 HIS A O 1
ATOM 621 N N . ASP A 1 77 ? 7.337 -5.284 11.476 1.00 98.38 77 ASP A N 1
ATOM 622 C CA . ASP A 1 77 ? 7.809 -6.451 10.730 1.00 98.38 77 ASP A CA 1
ATOM 623 C C . ASP A 1 77 ? 6.671 -7.079 9.902 1.00 98.38 77 ASP A C 1
ATOM 625 O O . ASP A 1 77 ? 6.864 -7.418 8.734 1.00 98.38 77 ASP A O 1
ATOM 629 N N . ILE A 1 78 ? 5.462 -7.182 10.468 1.00 98.62 78 ILE A N 1
ATOM 630 C CA . ILE A 1 78 ? 4.289 -7.710 9.758 1.00 98.62 78 ILE A CA 1
ATOM 631 C C . ILE A 1 78 ? 3.830 -6.763 8.644 1.00 98.62 78 ILE A C 1
ATOM 633 O O . ILE A 1 78 ? 3.510 -7.224 7.549 1.00 98.62 78 ILE A O 1
ATOM 637 N N . LEU A 1 79 ? 3.828 -5.447 8.878 1.00 98.75 79 LEU A N 1
ATOM 638 C CA . LEU A 1 79 ? 3.391 -4.459 7.884 1.00 98.75 79 LEU A CA 1
ATOM 639 C C . LEU A 1 79 ? 4.227 -4.491 6.597 1.00 98.75 79 LEU A C 1
ATOM 641 O O . LEU A 1 79 ? 3.685 -4.217 5.523 1.00 98.75 79 LEU A O 1
ATOM 645 N N . VAL A 1 80 ? 5.516 -4.831 6.701 1.00 98.44 80 VAL A N 1
ATOM 646 C CA . VAL A 1 80 ? 6.447 -4.959 5.564 1.00 98.44 80 VAL A CA 1
ATOM 647 C C . VAL A 1 80 ? 6.607 -6.399 5.063 1.00 98.44 80 VAL A C 1
ATOM 649 O O . VAL A 1 80 ? 7.348 -6.646 4.111 1.00 98.44 80 VAL A O 1
ATOM 652 N N . THR A 1 81 ? 5.926 -7.365 5.683 1.00 98.38 81 THR A N 1
ATOM 653 C CA . THR A 1 81 ? 5.963 -8.763 5.247 1.00 98.38 81 THR A CA 1
ATOM 654 C C . THR A 1 81 ? 5.152 -8.939 3.964 1.00 98.38 81 THR A C 1
ATOM 656 O O . THR A 1 81 ? 4.049 -8.411 3.818 1.00 98.38 81 THR A O 1
ATOM 659 N N . SER A 1 82 ? 5.712 -9.705 3.028 1.00 97.88 82 SER A N 1
ATOM 660 C CA . SER A 1 82 ? 5.089 -10.014 1.740 1.00 97.88 82 SER A CA 1
ATOM 661 C C . SER A 1 82 ? 3.795 -10.810 1.910 1.00 97.88 82 SER A C 1
ATOM 663 O O . SER A 1 82 ? 3.727 -11.730 2.724 1.00 97.88 82 SER A O 1
ATOM 665 N N . ILE A 1 83 ? 2.786 -10.484 1.111 1.00 98.38 83 ILE A N 1
ATOM 666 C CA . ILE A 1 83 ? 1.457 -11.088 1.102 1.00 98.38 83 ILE A CA 1
ATOM 667 C C . ILE A 1 83 ? 1.251 -11.797 -0.233 1.00 98.38 83 ILE A C 1
ATOM 669 O O . ILE A 1 83 ? 1.622 -11.290 -1.289 1.00 98.38 83 ILE A O 1
ATOM 673 N N . SER A 1 84 ? 0.635 -12.974 -0.180 1.00 97.38 84 SER A N 1
ATOM 674 C CA . SER A 1 84 ? 0.195 -13.722 -1.354 1.00 97.38 84 SER A CA 1
ATOM 675 C C . SER A 1 84 ? -1.257 -14.135 -1.169 1.00 97.38 84 SER A C 1
ATOM 677 O O . SER A 1 84 ? -1.606 -14.813 -0.197 1.00 97.38 84 SER A O 1
ATOM 679 N N . CYS A 1 85 ? -2.105 -13.721 -2.106 1.00 97.19 85 CYS A N 1
ATOM 680 C CA . CYS A 1 85 ? -3.534 -13.973 -2.041 1.00 97.19 85 CYS A CA 1
ATOM 681 C C . CYS A 1 85 ? -3.932 -15.142 -2.942 1.00 97.19 85 CYS A C 1
ATOM 683 O O . CYS A 1 85 ? -3.656 -15.168 -4.143 1.00 97.19 85 CYS A O 1
ATOM 685 N N . ASN A 1 86 ? -4.647 -16.110 -2.373 1.00 94.69 86 ASN A N 1
ATOM 686 C CA . ASN A 1 86 ? -5.285 -17.174 -3.133 1.00 94.69 86 ASN A CA 1
ATOM 687 C C . ASN A 1 86 ? -6.608 -17.553 -2.467 1.00 94.69 86 ASN A C 1
ATOM 689 O O . ASN A 1 86 ? -6.642 -17.927 -1.300 1.00 94.69 86 ASN A O 1
ATOM 693 N N . LYS A 1 87 ? -7.697 -17.530 -3.239 1.00 93.81 87 LYS A N 1
ATOM 694 C CA . LYS A 1 87 ? -9.055 -17.831 -2.758 1.00 93.81 87 LYS A CA 1
ATOM 695 C C . LYS A 1 87 ? -9.239 -19.232 -2.169 1.00 93.81 87 LYS A C 1
ATOM 697 O O . LYS A 1 87 ? -10.257 -19.484 -1.537 1.00 93.81 87 LYS A O 1
ATOM 702 N N . ASN A 1 88 ? -8.289 -20.137 -2.392 1.00 92.94 88 ASN A N 1
ATOM 703 C CA . ASN A 1 88 ? -8.318 -21.482 -1.827 1.00 92.94 88 ASN A CA 1
ATOM 704 C C . ASN A 1 88 ? -7.829 -21.535 -0.371 1.00 92.94 88 ASN A C 1
ATOM 706 O O . ASN A 1 88 ? -8.020 -22.562 0.278 1.00 92.94 88 ASN A O 1
ATOM 710 N N . TYR A 1 89 ? -7.201 -20.474 0.147 1.00 93.00 89 TYR A N 1
ATOM 711 C CA . TYR A 1 89 ? -6.861 -20.395 1.565 1.00 93.00 89 TYR A CA 1
ATOM 712 C C . TYR A 1 89 ? -8.103 -20.048 2.384 1.00 93.00 89 TYR A C 1
ATOM 714 O O . TYR A 1 89 ? -8.768 -19.046 2.132 1.00 93.00 89 TYR A O 1
ATOM 722 N N . SER A 1 90 ? -8.402 -20.883 3.378 1.00 91.25 90 SER A N 1
ATOM 723 C CA . SER A 1 90 ? -9.470 -20.649 4.356 1.00 91.25 90 SER A CA 1
ATOM 724 C C . SER A 1 90 ? -8.999 -19.876 5.588 1.00 91.25 90 SER A C 1
ATOM 726 O O . SER A 1 90 ? -9.825 -19.402 6.361 1.00 91.25 90 SER A O 1
ATOM 728 N N . GLU A 1 91 ? -7.684 -19.776 5.788 1.00 94.50 91 GLU A N 1
ATOM 729 C CA . GLU A 1 91 ? -7.051 -19.165 6.956 1.00 94.50 91 GLU A CA 1
ATOM 730 C C . GLU A 1 91 ? -5.880 -18.277 6.524 1.00 94.50 91 GLU A C 1
ATOM 732 O O . GLU A 1 91 ? -5.324 -18.441 5.436 1.00 94.50 91 GLU A O 1
ATOM 737 N N . ILE A 1 92 ? -5.515 -17.331 7.391 1.00 97.88 92 ILE A N 1
ATOM 738 C CA . ILE A 1 92 ? -4.327 -16.494 7.222 1.00 97.88 92 ILE A CA 1
ATOM 739 C C . ILE A 1 92 ? -3.174 -17.187 7.941 1.00 97.88 92 ILE A C 1
ATOM 741 O O . ILE A 1 92 ? -3.271 -17.444 9.139 1.00 97.88 92 ILE A O 1
ATOM 745 N N . VAL A 1 93 ? -2.093 -17.487 7.223 1.00 96.62 93 VAL A N 1
ATOM 746 C CA . VAL A 1 93 ? -0.940 -18.217 7.771 1.00 96.62 93 VAL A CA 1
ATOM 747 C C . VAL A 1 93 ? 0.377 -17.594 7.328 1.00 96.62 93 VAL A C 1
ATOM 749 O O . VAL A 1 93 ? 0.463 -16.995 6.258 1.00 96.62 93 VAL A O 1
ATOM 752 N N . TYR A 1 94 ? 1.419 -17.757 8.140 1.00 96.50 94 TYR A N 1
ATOM 753 C CA . TYR A 1 94 ? 2.780 -17.365 7.785 1.00 96.50 94 TYR A CA 1
ATOM 754 C C . TYR A 1 94 ? 3.578 -18.583 7.313 1.00 96.50 94 TYR A C 1
ATOM 756 O O . TYR A 1 94 ? 3.797 -19.525 8.074 1.00 96.50 94 TYR A O 1
ATOM 764 N N . GLU A 1 95 ? 4.051 -18.558 6.069 1.00 94.38 95 GLU A N 1
ATOM 765 C CA . GLU A 1 95 ? 4.840 -19.637 5.480 1.00 94.38 95 GLU A CA 1
ATOM 766 C C . GLU A 1 95 ? 5.937 -19.069 4.571 1.00 94.38 95 GLU A C 1
ATOM 768 O O . GLU A 1 95 ? 5.707 -18.163 3.773 1.00 94.38 95 GLU A O 1
ATOM 773 N N . GLN A 1 96 ? 7.158 -19.604 4.693 1.00 90.81 96 GLN A N 1
ATOM 774 C CA . GLN A 1 96 ? 8.299 -19.260 3.827 1.00 90.81 96 GLN A CA 1
ATOM 775 C C . GLN A 1 96 ? 8.583 -17.746 3.713 1.00 90.81 96 GLN A C 1
ATOM 777 O O . GLN A 1 96 ? 8.991 -17.257 2.661 1.00 90.81 96 GLN A O 1
ATOM 782 N N . GLY A 1 97 ? 8.390 -16.994 4.802 1.00 92.75 97 GLY A N 1
ATOM 783 C CA . GLY A 1 97 ? 8.635 -15.547 4.812 1.00 92.75 97 GLY A CA 1
ATOM 784 C C . GLY A 1 97 ? 7.500 -14.704 4.229 1.00 92.75 97 GLY A C 1
ATOM 785 O O . GLY A 1 97 ? 7.718 -13.528 3.940 1.00 92.75 97 GLY A O 1
ATOM 786 N N . LYS A 1 98 ? 6.318 -15.293 4.016 1.00 96.69 98 LYS A N 1
ATOM 787 C CA . LYS A 1 98 ? 5.146 -14.629 3.441 1.00 96.69 98 LYS A CA 1
ATOM 788 C C . LYS A 1 98 ? 3.897 -14.904 4.261 1.00 96.69 98 LYS A C 1
ATOM 790 O O . LYS A 1 98 ? 3.765 -15.958 4.878 1.00 96.69 98 LYS A O 1
ATOM 795 N N . ILE A 1 99 ? 2.959 -13.974 4.200 1.00 98.31 99 ILE A N 1
ATOM 796 C CA . ILE A 1 99 ? 1.607 -14.140 4.713 1.00 98.31 99 ILE A CA 1
ATOM 797 C C . ILE A 1 99 ? 0.731 -14.628 3.562 1.00 98.31 99 ILE A C 1
ATOM 799 O O . ILE A 1 99 ? 0.573 -13.958 2.542 1.00 98.31 99 ILE A O 1
ATOM 803 N N . LEU A 1 100 ? 0.185 -15.825 3.720 1.00 98.06 100 LEU A N 1
ATOM 804 C CA . LEU A 1 100 ? -0.748 -16.437 2.790 1.00 98.06 100 LEU A CA 1
ATOM 805 C C . LEU A 1 100 ? -2.159 -16.168 3.293 1.00 98.06 100 LEU A C 1
ATOM 807 O O . LEU A 1 100 ? -2.438 -16.328 4.481 1.00 98.06 100 LEU A O 1
ATOM 811 N N . THR A 1 101 ? -3.040 -15.727 2.406 1.00 98.38 101 THR A N 1
ATOM 812 C CA . THR A 1 101 ? -4.380 -15.286 2.795 1.00 98.38 101 THR A CA 1
ATOM 813 C C . THR A 1 101 ? -5.411 -15.611 1.723 1.00 98.38 101 THR A C 1
ATOM 815 O O . THR A 1 101 ? -5.110 -15.665 0.524 1.00 98.38 101 THR A O 1
ATOM 818 N N . GLY A 1 102 ? -6.630 -15.870 2.191 1.00 97.75 102 GLY A N 1
ATOM 819 C CA . GLY A 1 102 ? -7.819 -15.983 1.368 1.00 97.75 102 GLY A CA 1
ATOM 820 C C . GLY A 1 102 ? -8.336 -14.626 0.903 1.00 97.75 102 GLY A C 1
ATOM 821 O O . GLY A 1 102 ? -7.732 -13.570 1.115 1.00 97.75 102 GLY A O 1
ATOM 822 N N . GLN A 1 103 ? -9.488 -14.667 0.246 1.00 97.12 103 GLN A N 1
ATOM 823 C CA . GLN A 1 103 ? -10.189 -13.459 -0.152 1.00 97.12 103 GLN A CA 1
ATOM 824 C C . GLN A 1 103 ? -11.688 -13.709 -0.249 1.00 97.12 103 GLN A C 1
ATOM 826 O O . GLN A 1 103 ? -12.168 -14.415 -1.143 1.00 97.12 103 GLN A O 1
ATOM 831 N N . LYS A 1 104 ? -12.433 -13.008 0.600 1.00 95.81 104 LYS A N 1
ATOM 832 C CA . LYS A 1 104 ? -13.883 -12.876 0.521 1.00 95.81 104 LYS A CA 1
ATOM 833 C C . LYS A 1 104 ? -14.311 -11.975 -0.630 1.00 95.81 104 LYS A C 1
ATOM 835 O O . LYS A 1 104 ? -15.353 -12.227 -1.234 1.00 95.81 104 LYS A O 1
ATOM 840 N N . TYR A 1 105 ? -13.531 -10.936 -0.953 1.00 95.88 105 TYR A N 1
ATOM 841 C CA . TYR A 1 105 ? -13.842 -10.023 -2.053 1.00 95.88 105 TYR A CA 1
ATOM 842 C C . TYR A 1 105 ? -14.146 -10.791 -3.351 1.00 95.88 105 TYR A C 1
ATOM 844 O O . TYR A 1 105 ? -13.363 -11.622 -3.824 1.00 95.88 105 TYR A O 1
ATOM 852 N N . TYR A 1 106 ? -15.309 -10.520 -3.945 1.00 91.62 106 TYR A N 1
ATOM 853 C CA . TYR A 1 106 ? -15.845 -11.351 -5.026 1.00 91.62 106 TYR A CA 1
ATOM 854 C C . TYR A 1 106 ? -14.990 -11.338 -6.309 1.00 91.62 106 TYR A C 1
ATOM 856 O O . TYR A 1 106 ? -15.067 -12.289 -7.090 1.00 91.62 106 TYR A O 1
ATOM 864 N N . GLY A 1 107 ? -14.175 -10.295 -6.521 1.00 90.75 107 GLY A N 1
ATOM 865 C CA . GLY A 1 107 ? -13.329 -10.102 -7.707 1.00 90.75 107 GLY A CA 1
ATOM 866 C C . GLY A 1 107 ? -12.225 -11.151 -7.880 1.00 90.75 107 GLY A C 1
ATOM 867 O O . GLY A 1 107 ? -12.172 -12.133 -7.149 1.00 90.75 107 GLY A O 1
ATOM 868 N N . ALA A 1 108 ? -11.333 -10.977 -8.858 1.00 92.75 108 ALA A N 1
ATOM 869 C CA . ALA A 1 108 ? -10.148 -11.837 -8.970 1.00 92.75 108 ALA A CA 1
ATOM 870 C C . ALA A 1 108 ? -9.309 -11.781 -7.678 1.00 92.75 108 ALA A C 1
ATOM 872 O O . ALA A 1 108 ? -9.418 -10.808 -6.933 1.00 92.75 108 ALA A O 1
ATOM 873 N N . ALA A 1 109 ? -8.531 -12.834 -7.405 1.00 95.38 109 ALA A N 1
ATOM 874 C CA . ALA A 1 109 ? -7.597 -12.827 -6.280 1.00 95.38 109 ALA A CA 1
ATOM 875 C C . ALA A 1 109 ? -6.650 -11.628 -6.414 1.00 95.38 109 ALA A C 1
ATOM 877 O O . ALA A 1 109 ? -6.109 -11.404 -7.498 1.00 95.38 109 ALA A O 1
ATOM 878 N N . ASP A 1 110 ? -6.527 -10.868 -5.335 1.00 94.81 110 ASP A N 1
ATOM 879 C CA . ASP A 1 110 ? -5.846 -9.587 -5.298 1.00 94.81 110 ASP A CA 1
ATOM 880 C C . ASP A 1 110 ? -5.328 -9.332 -3.881 1.00 94.81 110 ASP A C 1
ATOM 882 O O . ASP A 1 110 ? -6.090 -9.321 -2.913 1.00 94.81 110 ASP A O 1
ATOM 886 N N . GLU A 1 111 ? -4.018 -9.168 -3.744 1.00 97.31 111 GLU A N 1
ATOM 887 C CA . GLU A 1 111 ? -3.347 -9.020 -2.459 1.00 97.31 111 GLU A CA 1
ATOM 888 C C . GLU A 1 111 ? -3.853 -7.805 -1.672 1.00 97.31 111 GLU A C 1
ATOM 890 O O . GLU A 1 111 ? -4.028 -7.910 -0.453 1.00 97.31 111 GLU A O 1
ATOM 895 N N . ASP A 1 112 ? -4.155 -6.694 -2.355 1.00 97.12 112 ASP A N 1
ATOM 896 C CA . ASP A 1 112 ? -4.660 -5.463 -1.729 1.00 97.12 112 ASP A CA 1
ATOM 897 C C . ASP A 1 112 ? -6.158 -5.510 -1.382 1.00 97.12 112 ASP A C 1
ATOM 899 O O . ASP A 1 112 ? -6.675 -4.622 -0.711 1.00 97.12 112 ASP A O 1
ATOM 903 N N . MET A 1 113 ? -6.852 -6.587 -1.754 1.00 97.38 113 MET A N 1
ATOM 904 C CA . MET A 1 113 ? -8.238 -6.864 -1.361 1.00 97.38 113 MET A CA 1
ATOM 905 C C . MET A 1 113 ? -8.397 -8.223 -0.668 1.00 97.38 113 MET A C 1
ATOM 907 O O . MET A 1 113 ? -9.518 -8.721 -0.528 1.00 97.38 113 MET A O 1
ATOM 911 N N . SER A 1 114 ? -7.287 -8.812 -0.221 1.00 98.00 114 SER A N 1
ATOM 912 C CA . SER A 1 114 ? -7.269 -10.042 0.568 1.00 98.00 114 SER A CA 1
ATOM 913 C C . SER A 1 114 ? -7.946 -9.871 1.928 1.00 98.00 114 SER A C 1
ATOM 915 O O . SER A 1 114 ? -8.073 -8.756 2.437 1.00 98.00 114 SER A O 1
ATOM 917 N N . ASP A 1 115 ? -8.338 -10.978 2.564 1.00 98.00 115 ASP A N 1
ATOM 918 C CA . ASP A 1 115 ? -8.965 -10.922 3.894 1.00 98.00 115 ASP A CA 1
ATOM 919 C C . ASP A 1 115 ? -8.033 -10.280 4.931 1.00 98.00 115 ASP A C 1
ATOM 921 O O . ASP A 1 115 ? -8.479 -9.530 5.802 1.00 98.00 115 ASP A O 1
ATOM 925 N N . PHE A 1 116 ? -6.723 -10.512 4.792 1.00 98.56 116 PHE A N 1
ATOM 926 C CA . PHE A 1 116 ? -5.728 -9.896 5.658 1.00 98.56 116 PHE A CA 1
ATOM 927 C C . PHE A 1 116 ? -5.656 -8.372 5.476 1.00 98.56 116 PHE A C 1
ATOM 929 O O . PHE A 1 116 ? -5.669 -7.644 6.474 1.00 98.56 116 PHE A O 1
ATOM 936 N N . ALA A 1 117 ? -5.635 -7.894 4.225 1.00 98.62 117 ALA A N 1
ATOM 937 C CA . ALA A 1 117 ? -5.625 -6.468 3.901 1.00 98.62 117 ALA A CA 1
ATOM 938 C C . ALA A 1 117 ? -6.920 -5.766 4.340 1.00 98.62 117 ALA A C 1
ATOM 940 O O . ALA A 1 117 ? -6.861 -4.688 4.929 1.00 98.62 117 ALA A O 1
ATOM 941 N N . VAL A 1 118 ? -8.081 -6.400 4.139 1.00 98.50 118 VAL A N 1
ATOM 942 C CA . VAL A 1 118 ? -9.381 -5.864 4.574 1.00 98.50 118 VAL A CA 1
ATOM 943 C C . VAL A 1 118 ? -9.414 -5.649 6.087 1.00 98.50 118 VAL A C 1
ATOM 945 O O . VAL A 1 118 ? -9.748 -4.550 6.527 1.00 98.50 118 VAL A O 1
ATOM 948 N N . GLY A 1 119 ? -8.997 -6.640 6.883 1.00 98.38 119 GLY A N 1
ATOM 949 C CA . GLY A 1 119 ? -8.934 -6.484 8.341 1.00 98.38 119 GLY A CA 1
ATOM 950 C C . GLY A 1 119 ? -7.958 -5.387 8.786 1.00 98.38 119 GLY A C 1
ATOM 951 O O . GLY A 1 119 ? -8.246 -4.638 9.715 1.00 98.38 119 GLY A O 1
ATOM 952 N N . PHE A 1 120 ? -6.831 -5.230 8.085 1.00 98.75 120 PHE A N 1
ATOM 953 C CA . PHE A 1 120 ? -5.894 -4.129 8.327 1.00 98.75 120 PHE A CA 1
ATOM 954 C C . PHE A 1 120 ? -6.534 -2.755 8.083 1.00 98.75 120 PHE A C 1
ATOM 956 O O . PHE A 1 120 ? -6.413 -1.858 8.920 1.00 98.75 120 PHE A O 1
ATOM 963 N N . TYR A 1 121 ? -7.235 -2.586 6.963 1.00 98.69 121 TYR A N 1
ATOM 964 C CA . TYR A 1 121 ? -7.893 -1.329 6.628 1.00 98.69 121 TYR A CA 1
ATOM 965 C C . TYR A 1 121 ? -8.979 -0.943 7.633 1.00 98.69 121 TYR A C 1
ATOM 967 O O . TYR A 1 121 ? -9.057 0.223 8.017 1.00 98.69 121 TYR A O 1
ATOM 975 N N . GLU A 1 122 ? -9.781 -1.910 8.083 1.00 98.38 122 GLU A N 1
ATOM 976 C CA . GLU A 1 122 ? -10.831 -1.685 9.084 1.00 98.38 122 GLU A CA 1
ATOM 977 C C . GLU A 1 122 ? -10.267 -1.165 10.414 1.00 98.38 122 GLU A C 1
ATOM 979 O O . GLU A 1 122 ? -10.964 -0.447 11.125 1.00 98.38 122 GLU A O 1
ATOM 984 N N . ILE A 1 123 ? -8.993 -1.442 10.711 1.00 98.56 123 ILE A N 1
ATOM 985 C CA . ILE A 1 123 ? -8.293 -0.920 11.890 1.00 98.56 123 ILE A CA 1
ATOM 986 C C . ILE A 1 123 ? -7.722 0.477 11.622 1.00 98.56 123 ILE A C 1
ATOM 988 O O . ILE A 1 123 ? -8.035 1.425 12.344 1.00 98.56 123 ILE A O 1
ATOM 992 N N . ILE A 1 124 ? -6.882 0.642 10.592 1.00 98.31 124 ILE A N 1
ATOM 993 C CA . ILE A 1 124 ? -6.149 1.910 10.399 1.00 98.31 124 ILE A CA 1
ATOM 994 C C . ILE A 1 124 ? -7.021 3.054 9.865 1.00 98.31 124 ILE A C 1
ATOM 996 O O . ILE A 1 124 ? -6.659 4.223 10.013 1.00 98.31 124 ILE A O 1
ATOM 1000 N N . TYR A 1 125 ? -8.176 2.729 9.280 1.00 97.94 125 TYR A N 1
ATOM 1001 C CA . TYR A 1 125 ? -9.155 3.692 8.781 1.00 97.94 125 TYR A CA 1
ATOM 1002 C C . TYR A 1 125 ? -10.445 3.721 9.611 1.00 97.94 125 TYR A C 1
ATOM 1004 O O . TYR A 1 125 ? -11.427 4.312 9.164 1.00 97.94 125 TYR A O 1
ATOM 1012 N N . GLN A 1 126 ? -10.455 3.160 10.829 1.00 96.31 126 GLN A N 1
ATOM 1013 C CA . GLN A 1 126 ? -11.655 3.127 11.683 1.00 96.31 126 GLN A CA 1
ATOM 1014 C C . GLN A 1 126 ? -12.278 4.514 11.931 1.00 96.31 126 GLN A C 1
ATOM 1016 O O . GLN A 1 126 ? -13.488 4.634 12.065 1.00 96.31 126 GLN A O 1
ATOM 1021 N N . ASP A 1 127 ? -11.475 5.584 11.913 1.00 94.25 127 ASP A N 1
ATOM 1022 C CA . ASP A 1 127 ? -11.949 6.965 12.082 1.00 94.25 127 ASP A CA 1
ATOM 1023 C C . ASP A 1 127 ? -12.740 7.521 10.879 1.00 94.25 127 ASP A C 1
ATOM 1025 O O . ASP A 1 127 ? -13.364 8.576 10.992 1.00 94.25 127 ASP A O 1
ATOM 1029 N N . ILE A 1 128 ? -12.638 6.899 9.699 1.00 94.25 128 ILE A N 1
ATOM 1030 C CA . ILE A 1 128 ? -13.319 7.346 8.468 1.00 94.25 128 ILE A CA 1
ATOM 1031 C C . ILE A 1 128 ? -14.241 6.283 7.872 1.00 94.25 128 ILE A C 1
ATOM 1033 O O . ILE A 1 128 ? -14.951 6.552 6.903 1.00 94.25 128 ILE A O 1
ATOM 1037 N N . LEU A 1 129 ? -14.260 5.082 8.434 1.00 94.75 129 LEU A N 1
ATOM 1038 C CA . LEU A 1 129 ? -15.176 4.023 8.043 1.00 94.75 129 LEU A CA 1
ATOM 1039 C C . LEU A 1 129 ? -16.413 4.074 8.944 1.00 94.75 129 LEU A C 1
ATOM 1041 O O . LEU A 1 129 ? -16.297 4.015 10.160 1.00 94.75 129 LEU A O 1
ATOM 1045 N N . ASP A 1 130 ? -17.606 4.153 8.350 1.00 90.69 130 ASP A N 1
ATOM 1046 C CA . ASP A 1 130 ? -18.856 4.037 9.128 1.00 90.69 130 ASP A CA 1
ATOM 1047 C C . ASP A 1 130 ? -19.287 2.573 9.296 1.00 90.69 130 ASP A C 1
ATOM 1049 O O . ASP A 1 130 ? -20.134 2.252 10.126 1.00 90.69 130 ASP A O 1
ATOM 1053 N N . GLN A 1 131 ? -18.772 1.697 8.432 1.00 92.31 131 GLN A N 1
ATOM 1054 C CA . GLN A 1 131 ? -19.172 0.303 8.262 1.00 92.31 131 GLN A CA 1
ATOM 1055 C C . GLN A 1 131 ? -17.959 -0.526 7.822 1.00 92.31 131 GLN A C 1
ATOM 1057 O O . GLN A 1 131 ? -16.926 0.028 7.438 1.00 92.31 131 GLN A O 1
ATOM 1062 N N . THR A 1 132 ? -18.103 -1.852 7.835 1.00 95.56 132 THR A N 1
ATOM 1063 C CA . THR A 1 132 ? -17.115 -2.768 7.252 1.00 95.56 132 THR A CA 1
ATOM 1064 C C . THR A 1 132 ? -16.926 -2.496 5.761 1.00 95.56 132 THR A C 1
ATOM 1066 O O . THR A 1 132 ? -17.816 -1.980 5.079 1.00 95.56 132 THR A O 1
ATOM 1069 N N . ILE A 1 133 ? -15.768 -2.873 5.225 1.00 96.88 133 ILE A N 1
ATOM 1070 C CA . ILE A 1 133 ? -15.447 -2.617 3.810 1.00 96.88 133 ILE A CA 1
ATOM 1071 C C . ILE A 1 133 ? -16.301 -3.500 2.897 1.00 96.88 133 ILE A C 1
ATOM 1073 O O . ILE A 1 133 ? -16.794 -3.054 1.855 1.00 96.88 133 ILE A O 1
ATOM 1077 N N . LEU A 1 134 ? -16.491 -4.760 3.299 1.00 97.19 134 LEU A N 1
ATOM 1078 C CA . LEU A 1 134 ? -17.221 -5.768 2.539 1.00 97.19 134 LEU A CA 1
ATOM 1079 C C . LEU A 1 134 ? -18.467 -6.257 3.284 1.00 97.19 134 LEU A C 1
ATOM 1081 O O . LEU A 1 134 ? -18.468 -6.407 4.506 1.00 97.19 134 LEU A O 1
ATOM 1085 N N . ASP A 1 135 ? -19.512 -6.566 2.519 1.00 96.19 135 ASP A N 1
ATOM 1086 C CA . ASP A 1 135 ? -20.710 -7.244 3.001 1.00 96.19 135 ASP A CA 1
ATOM 1087 C C . ASP A 1 135 ? -20.465 -8.755 3.189 1.00 96.19 135 ASP A C 1
ATOM 1089 O O . ASP A 1 135 ? -19.384 -9.298 2.926 1.00 96.19 135 ASP A O 1
ATOM 1093 N N . GLU A 1 136 ? -21.485 -9.484 3.644 1.00 93.50 136 GLU A N 1
ATOM 1094 C CA . GLU A 1 136 ? -21.432 -10.944 3.812 1.00 93.50 136 GLU A CA 1
ATOM 1095 C C . GLU A 1 136 ? -21.131 -11.706 2.514 1.00 93.50 136 GLU A C 1
ATOM 1097 O O . GLU A 1 136 ? -20.555 -12.791 2.558 1.00 93.50 136 GLU A O 1
ATOM 1102 N N . LYS A 1 137 ? -21.458 -11.122 1.358 1.00 94.31 137 LYS A N 1
ATOM 1103 C CA . LYS A 1 137 ? -21.260 -11.701 0.024 1.00 94.31 137 LYS A CA 1
ATOM 1104 C C . LYS A 1 137 ? -19.937 -11.267 -0.616 1.00 94.31 137 LYS A C 1
ATOM 1106 O O . LYS A 1 137 ? -19.708 -11.579 -1.786 1.00 94.31 137 LYS A O 1
ATOM 1111 N N . GLY A 1 138 ? -19.086 -10.542 0.114 1.00 94.75 138 GLY A N 1
ATOM 1112 C CA . GLY A 1 138 ? -17.792 -10.080 -0.379 1.00 94.75 138 GLY A CA 1
ATOM 1113 C C . GLY A 1 138 ? -17.881 -8.934 -1.385 1.00 94.75 138 GLY A C 1
ATOM 1114 O O . GLY A 1 138 ? -16.976 -8.769 -2.205 1.00 94.75 138 GLY A O 1
ATOM 1115 N N . LYS A 1 139 ? -18.968 -8.161 -1.379 1.00 96.31 139 LYS A N 1
ATOM 1116 C CA . LYS A 1 139 ? -19.119 -6.940 -2.182 1.00 96.31 139 LYS A CA 1
ATOM 1117 C C . LYS A 1 139 ? -18.826 -5.717 -1.327 1.00 96.31 139 LYS A C 1
ATOM 1119 O O . LYS A 1 139 ? -19.077 -5.736 -0.131 1.00 96.31 139 LYS A O 1
ATOM 1124 N N . PHE A 1 140 ? -18.344 -4.645 -1.949 1.00 95.19 140 PHE A N 1
ATOM 1125 C CA . PHE A 1 140 ? -18.166 -3.371 -1.256 1.00 95.19 140 PHE A CA 1
ATOM 1126 C C . PHE A 1 140 ? -19.486 -2.869 -0.676 1.00 95.19 140 PHE A C 1
ATOM 1128 O O . PHE A 1 140 ? -20.463 -2.741 -1.419 1.00 95.19 140 PHE A O 1
ATOM 1135 N N . VAL A 1 141 ? -19.475 -2.546 0.617 1.00 95.69 141 VAL A N 1
ATOM 1136 C CA . VAL A 1 141 ? -20.564 -1.807 1.272 1.00 95.69 141 VAL A CA 1
ATOM 1137 C C . VAL A 1 141 ? -20.566 -0.367 0.763 1.00 95.69 141 VAL A C 1
ATOM 1139 O O . VAL A 1 141 ? -21.603 0.149 0.355 1.00 95.69 141 VAL A O 1
ATOM 1142 N N . ASN A 1 142 ? -19.380 0.245 0.699 1.00 93.12 142 ASN A N 1
ATOM 1143 C CA . ASN A 1 142 ? -19.154 1.549 0.094 1.00 93.12 142 ASN A CA 1
ATOM 1144 C C . ASN A 1 142 ? -17.959 1.481 -0.872 1.00 93.12 142 ASN A C 1
ATOM 1146 O O . ASN A 1 142 ? -16.856 1.094 -0.494 1.00 93.12 142 ASN A O 1
ATOM 1150 N N . LYS A 1 143 ? -18.177 1.854 -2.138 1.00 92.94 143 LYS A N 1
ATOM 1151 C CA . LYS A 1 143 ? -17.142 1.825 -3.189 1.00 92.94 143 LYS A CA 1
ATOM 1152 C C . LYS A 1 143 ? -16.138 2.974 -3.094 1.00 92.94 143 LYS A C 1
ATOM 1154 O O . LYS A 1 143 ? -15.134 2.943 -3.803 1.00 92.94 143 LYS A O 1
ATOM 1159 N N . GLU A 1 144 ? -16.386 3.943 -2.223 1.00 92.31 144 GLU A N 1
ATOM 1160 C CA . GLU A 1 144 ? -15.455 5.025 -1.911 1.00 92.31 144 GLU A CA 1
ATOM 1161 C C . GLU A 1 144 ? -14.257 4.545 -1.065 1.00 92.31 144 GLU A C 1
ATOM 1163 O O . GLU A 1 144 ? -13.267 5.255 -0.928 1.00 92.31 144 GLU A O 1
ATOM 1168 N N . PHE A 1 145 ? -14.312 3.310 -0.551 1.00 94.06 145 PHE A N 1
ATOM 1169 C CA . PHE A 1 145 ? -13.274 2.692 0.273 1.00 94.06 145 PHE A CA 1
ATOM 1170 C C . PHE A 1 145 ? -12.846 1.346 -0.318 1.00 94.06 145 PHE A C 1
ATOM 1172 O O . PHE A 1 145 ? -13.240 0.281 0.155 1.00 94.06 145 PHE A O 1
ATOM 1179 N N . ALA A 1 146 ? -12.049 1.392 -1.383 1.00 95.12 146 ALA A N 1
ATOM 1180 C CA . ALA A 1 146 ? -11.483 0.212 -2.021 1.00 95.12 146 ALA A CA 1
ATOM 1181 C C . ALA A 1 146 ? -9.967 0.140 -1.812 1.00 95.12 146 ALA A C 1
ATOM 1183 O O . ALA A 1 146 ? -9.268 1.139 -1.978 1.00 95.12 146 ALA A O 1
ATOM 1184 N N . GLY A 1 147 ? -9.477 -1.055 -1.479 1.00 96.38 147 GLY A N 1
ATOM 1185 C CA . GLY A 1 147 ? -8.052 -1.351 -1.408 1.00 96.38 147 GLY A CA 1
ATOM 1186 C C . GLY A 1 147 ? -7.371 -1.170 -2.761 1.00 96.38 147 GLY A C 1
ATOM 1187 O O . GLY A 1 147 ? -7.942 -1.498 -3.810 1.00 96.38 147 GLY A O 1
ATOM 1188 N N . ASP A 1 148 ? -6.178 -0.591 -2.731 1.00 94.81 148 ASP A N 1
ATOM 1189 C CA . ASP A 1 148 ? -5.304 -0.411 -3.887 1.00 94.81 148 ASP A CA 1
ATOM 1190 C C . ASP A 1 148 ? -3.833 -0.402 -3.436 1.00 94.81 148 ASP A C 1
ATOM 1192 O O . ASP A 1 148 ? -3.511 -0.198 -2.256 1.00 94.81 148 ASP A O 1
ATOM 1196 N N . THR A 1 149 ? -2.928 -0.576 -4.393 1.00 94.38 149 THR A N 1
ATOM 1197 C CA . THR A 1 149 ? -1.484 -0.545 -4.169 1.00 94.38 149 THR A CA 1
ATOM 1198 C C . THR A 1 149 ? -0.930 0.857 -4.440 1.00 94.38 149 THR A C 1
ATOM 1200 O O . THR A 1 149 ? -1.103 1.417 -5.519 1.00 94.38 149 THR A O 1
ATOM 1203 N N . MET A 1 150 ? -0.210 1.428 -3.474 1.00 93.44 150 MET A N 1
ATOM 1204 C CA . MET A 1 150 ? 0.343 2.787 -3.541 1.00 93.44 150 MET A CA 1
ATOM 1205 C C . MET A 1 150 ? 1.413 2.937 -4.626 1.00 93.44 150 MET A C 1
ATOM 1207 O O . MET A 1 150 ? 1.421 3.912 -5.378 1.00 93.44 150 MET A O 1
ATOM 1211 N N . ASN A 1 151 ? 2.335 1.976 -4.706 1.00 91.81 151 ASN A N 1
ATOM 1212 C CA . ASN A 1 151 ? 3.390 1.941 -5.712 1.00 91.81 151 ASN A CA 1
ATOM 1213 C C . ASN A 1 151 ? 3.309 0.631 -6.498 1.00 91.81 151 ASN A C 1
ATOM 1215 O O . ASN A 1 151 ? 3.654 -0.436 -5.985 1.00 91.81 151 ASN A O 1
ATOM 1219 N N . SER A 1 152 ? 2.863 0.701 -7.756 1.00 87.50 152 SER A N 1
ATOM 1220 C CA . SER A 1 152 ? 2.686 -0.503 -8.576 1.00 87.50 152 SER A CA 1
ATOM 1221 C C . SER A 1 152 ? 4.033 -1.058 -9.056 1.00 87.50 152 SER A C 1
ATOM 1223 O O . SER A 1 152 ? 4.917 -0.314 -9.488 1.00 87.50 152 SER A O 1
ATOM 1225 N N . PHE A 1 153 ? 4.165 -2.384 -9.094 1.00 94.50 153 PHE A N 1
ATOM 1226 C CA . PHE A 1 153 ? 5.305 -3.042 -9.735 1.00 94.50 153 PHE A CA 1
ATOM 1227 C C . PHE A 1 153 ? 5.335 -2.836 -11.255 1.00 94.50 153 PHE A C 1
ATOM 1229 O O . PHE A 1 153 ? 6.389 -2.575 -11.840 1.00 94.50 153 PHE A O 1
ATOM 1236 N N . ALA A 1 154 ? 4.177 -2.962 -11.910 1.00 92.25 154 ALA A N 1
ATOM 1237 C CA . ALA A 1 154 ? 4.093 -3.025 -13.366 1.00 92.25 154 ALA A CA 1
ATOM 1238 C C . ALA A 1 154 ? 4.634 -1.756 -14.039 1.00 92.25 154 ALA A C 1
ATOM 1240 O O . ALA A 1 154 ? 5.323 -1.850 -15.056 1.00 92.25 154 ALA A O 1
ATOM 1241 N N . SER A 1 155 ? 4.357 -0.584 -13.464 1.00 89.81 155 SER A N 1
ATOM 1242 C CA . SER A 1 155 ? 4.791 0.707 -14.000 1.00 89.81 155 SER A CA 1
ATOM 1243 C C . SER A 1 155 ? 6.321 0.837 -14.031 1.00 89.81 155 SER A C 1
ATOM 1245 O O . SER A 1 155 ? 6.868 1.198 -15.075 1.00 89.81 155 SER A O 1
ATOM 1247 N N . ILE A 1 156 ? 7.010 0.454 -12.951 1.00 94.81 156 ILE A N 1
ATOM 1248 C CA . ILE A 1 156 ? 8.481 0.408 -12.875 1.00 94.81 156 ILE A CA 1
ATOM 1249 C C . ILE A 1 156 ? 9.031 -0.660 -13.820 1.00 94.81 156 ILE A C 1
ATOM 1251 O O . ILE A 1 156 ? 9.908 -0.396 -14.640 1.00 94.81 156 ILE A O 1
ATOM 1255 N N . ALA A 1 157 ? 8.486 -1.871 -13.758 1.00 95.50 157 ALA A N 1
ATOM 1256 C CA . ALA A 1 157 ? 9.009 -2.988 -14.526 1.00 95.50 157 ALA A CA 1
ATOM 1257 C C . ALA A 1 157 ? 8.869 -2.774 -16.048 1.00 95.50 157 ALA A C 1
ATOM 1259 O O . ALA A 1 157 ? 9.636 -3.345 -16.820 1.00 95.50 157 ALA A O 1
ATOM 1260 N N . ASN A 1 158 ? 7.918 -1.954 -16.512 1.00 93.88 158 ASN A N 1
ATOM 1261 C CA . ASN A 1 158 ? 7.756 -1.618 -17.935 1.00 93.88 158 ASN A CA 1
ATOM 1262 C C . ASN A 1 158 ? 8.897 -0.761 -18.509 1.00 93.88 158 ASN A C 1
ATOM 1264 O O . ASN A 1 158 ? 9.126 -0.801 -19.720 1.00 93.88 158 ASN A O 1
ATOM 1268 N N . ILE A 1 159 ? 9.601 -0.001 -17.667 1.00 94.31 159 ILE A N 1
ATOM 1269 C CA . ILE A 1 159 ? 10.753 0.819 -18.074 1.00 94.31 159 ILE A CA 1
ATOM 1270 C C . ILE A 1 159 ? 12.097 0.151 -17.746 1.00 94.31 159 ILE A C 1
ATOM 1272 O O . ILE A 1 159 ? 13.133 0.590 -18.239 1.00 94.31 159 ILE A O 1
ATOM 1276 N N . THR A 1 160 ? 12.103 -0.929 -16.957 1.00 96.31 160 THR A N 1
ATOM 1277 C CA . THR A 1 160 ? 13.329 -1.656 -16.615 1.00 96.31 160 THR A CA 1
ATOM 1278 C C . THR A 1 160 ? 13.858 -2.470 -17.795 1.00 96.31 160 THR A C 1
ATOM 1280 O O . THR A 1 160 ? 13.153 -3.282 -18.405 1.00 96.31 160 THR A O 1
ATOM 1283 N N . SER A 1 161 ? 15.153 -2.307 -18.080 1.00 94.25 161 SER A N 1
ATOM 1284 C CA . SER A 1 161 ? 15.854 -3.099 -19.092 1.00 94.25 161 SER A CA 1
ATOM 1285 C C . SER A 1 161 ? 15.698 -4.605 -18.837 1.00 94.25 161 SER A C 1
ATOM 1287 O O . SER A 1 161 ? 15.765 -5.070 -17.700 1.00 94.25 161 SER A O 1
ATOM 1289 N N . ASN A 1 162 ? 15.477 -5.373 -19.905 1.00 93.06 162 ASN A N 1
ATOM 1290 C CA . ASN A 1 162 ? 15.258 -6.826 -19.897 1.00 93.06 162 ASN A CA 1
ATOM 1291 C C . ASN A 1 162 ? 14.018 -7.342 -19.149 1.00 93.06 162 ASN A C 1
ATOM 1293 O O . ASN A 1 162 ? 13.788 -8.548 -19.193 1.00 93.06 162 ASN A O 1
ATOM 1297 N N . ALA A 1 163 ? 13.192 -6.493 -18.526 1.00 96.00 163 ALA A N 1
ATOM 1298 C CA . ALA A 1 163 ? 11.974 -6.923 -17.831 1.00 96.00 163 ALA A CA 1
ATOM 1299 C C . ALA A 1 163 ? 10.744 -7.012 -18.755 1.00 96.00 163 ALA A C 1
ATOM 1301 O O . ALA A 1 163 ? 9.764 -7.668 -18.413 1.00 96.00 163 ALA A O 1
ATOM 1302 N N . GLY A 1 164 ? 10.789 -6.395 -19.939 1.00 94.06 164 GLY A N 1
ATOM 1303 C CA . GLY A 1 164 ? 9.660 -6.321 -20.870 1.00 94.06 164 GLY A CA 1
ATOM 1304 C C . GLY A 1 164 ? 8.761 -5.106 -20.619 1.00 94.06 164 GLY A C 1
ATOM 1305 O O . GLY A 1 164 ? 8.616 -4.647 -19.494 1.00 94.06 164 GLY A O 1
ATOM 1306 N N . LYS A 1 165 ? 8.147 -4.574 -21.683 1.00 91.25 165 LYS A N 1
ATOM 1307 C CA . LYS A 1 165 ? 7.458 -3.266 -21.661 1.00 91.25 165 LYS A CA 1
ATOM 1308 C C . LYS A 1 165 ? 5.985 -3.308 -21.242 1.00 91.25 165 LYS A C 1
ATOM 1310 O O . LYS A 1 165 ? 5.352 -2.267 -21.114 1.00 91.25 165 LYS A O 1
ATOM 1315 N N . THR A 1 166 ? 5.419 -4.502 -21.109 1.00 90.69 166 THR A N 1
ATOM 1316 C CA . THR A 1 166 ? 4.014 -4.738 -20.758 1.00 90.69 166 THR A CA 1
ATOM 1317 C C . THR A 1 166 ? 3.892 -6.043 -19.980 1.00 90.69 166 THR A C 1
ATOM 1319 O O . THR A 1 166 ? 4.771 -6.902 -20.080 1.00 90.69 166 THR A O 1
ATOM 1322 N N . ASN A 1 167 ? 2.755 -6.258 -19.313 1.00 87.38 167 ASN A N 1
ATOM 1323 C CA . ASN A 1 167 ? 2.451 -7.539 -18.665 1.00 87.38 167 ASN A CA 1
ATOM 1324 C C . ASN A 1 167 ? 2.481 -8.720 -19.654 1.00 87.38 167 ASN A C 1
ATOM 1326 O O . ASN A 1 167 ? 2.963 -9.791 -19.308 1.00 87.38 167 ASN A O 1
ATOM 1330 N N . ARG A 1 168 ? 2.046 -8.519 -20.908 1.00 91.75 168 ARG A N 1
ATOM 1331 C CA . ARG A 1 168 ? 2.057 -9.567 -21.950 1.00 91.75 168 ARG A CA 1
ATOM 1332 C C . ARG A 1 168 ? 3.461 -9.918 -22.439 1.00 91.75 168 ARG A C 1
ATOM 1334 O O . ARG A 1 168 ? 3.680 -11.020 -22.921 1.00 91.75 168 ARG A O 1
ATOM 1341 N N . SER A 1 169 ? 4.397 -8.977 -22.345 1.00 94.56 169 SER A N 1
ATOM 1342 C CA . SER A 1 169 ? 5.787 -9.145 -22.782 1.00 94.56 169 SER A CA 1
ATOM 1343 C C . SER A 1 169 ? 6.762 -9.292 -21.609 1.00 94.56 169 SER A C 1
ATOM 1345 O O . SER A 1 169 ? 7.964 -9.115 -21.809 1.00 94.56 169 SER A O 1
ATOM 1347 N N . ARG A 1 170 ? 6.262 -9.507 -20.384 1.00 96.38 170 ARG A N 1
ATOM 1348 C CA . ARG A 1 170 ? 7.070 -9.624 -19.165 1.00 96.38 170 ARG A CA 1
ATOM 1349 C C . ARG A 1 170 ? 7.992 -10.834 -19.302 1.00 96.38 170 ARG A C 1
ATOM 1351 O O . ARG A 1 170 ? 7.545 -11.940 -19.596 1.00 96.38 170 ARG A O 1
ATOM 1358 N N . THR A 1 171 ? 9.289 -10.618 -19.135 1.00 97.00 171 THR A N 1
ATOM 1359 C CA . THR A 1 171 ? 10.280 -11.698 -19.224 1.00 97.00 171 THR A CA 1
ATOM 1360 C C . THR A 1 171 ? 10.322 -12.510 -17.924 1.00 97.00 171 THR A C 1
ATOM 1362 O O . THR A 1 171 ? 9.827 -12.036 -16.901 1.00 97.00 171 THR A O 1
ATOM 1365 N N . PRO A 1 172 ? 10.924 -13.714 -17.913 1.00 96.94 172 PRO A N 1
ATOM 1366 C CA . PRO A 1 172 ? 11.116 -14.474 -16.679 1.00 96.94 172 PRO A CA 1
ATOM 1367 C C . PRO A 1 172 ? 11.905 -13.691 -15.622 1.00 96.94 172 PRO A C 1
ATOM 1369 O O . PRO A 1 172 ? 12.884 -13.025 -15.963 1.00 96.94 172 PRO A O 1
ATOM 1372 N N . LYS A 1 173 ? 11.535 -13.854 -14.342 1.00 96.50 173 LYS A N 1
ATOM 1373 C CA . LYS A 1 173 ? 12.156 -13.175 -13.188 1.00 96.50 173 LYS A CA 1
ATOM 1374 C C . LYS A 1 173 ? 13.686 -13.268 -13.169 1.00 96.50 173 LYS A C 1
ATOM 1376 O O . LYS A 1 173 ? 14.357 -12.297 -12.840 1.00 96.50 173 LYS A O 1
ATOM 1381 N N . SER A 1 174 ? 14.247 -14.400 -13.598 1.00 96.62 174 SER A N 1
ATOM 1382 C CA . SER A 1 174 ? 15.697 -14.633 -13.674 1.00 96.62 174 SER A CA 1
ATOM 1383 C C . SER A 1 174 ? 16.450 -13.695 -14.625 1.00 96.62 174 SER A C 1
ATOM 1385 O O . SER A 1 174 ? 17.668 -13.581 -14.519 1.00 96.62 174 SER A O 1
ATOM 1387 N N . LYS A 1 175 ? 15.757 -13.022 -15.553 1.00 97.00 175 LYS A N 1
ATOM 1388 C CA . LYS A 1 175 ? 16.348 -12.033 -16.468 1.00 97.00 175 LYS A CA 1
ATOM 1389 C C . LYS A 1 175 ? 16.333 -10.610 -15.910 1.00 97.00 175 LYS A C 1
ATOM 1391 O O . LYS A 1 175 ? 16.906 -9.716 -16.529 1.00 97.00 175 LYS A O 1
ATOM 1396 N N . TRP A 1 176 ? 15.638 -10.374 -14.800 1.00 97.62 176 TRP A N 1
ATOM 1397 C CA . TRP A 1 176 ? 15.486 -9.037 -14.239 1.00 97.62 176 TRP A CA 1
ATOM 1398 C C . TRP A 1 176 ? 16.709 -8.653 -13.402 1.00 97.62 176 TRP A C 1
ATOM 1400 O O . TRP A 1 176 ? 17.338 -9.526 -12.798 1.00 97.62 176 TRP A O 1
ATOM 1410 N N . PRO A 1 177 ? 17.022 -7.353 -13.286 1.00 97.50 177 PRO A N 1
ATOM 1411 C CA . PRO A 1 177 ? 17.970 -6.874 -12.288 1.00 97.50 177 PRO A CA 1
ATOM 1412 C C . PRO A 1 177 ? 17.566 -7.300 -10.869 1.00 97.50 177 PRO A C 1
ATOM 1414 O O . PRO A 1 177 ? 16.379 -7.350 -10.546 1.00 97.50 177 PRO A O 1
ATOM 1417 N N . ILE A 1 178 ? 18.551 -7.558 -10.003 1.00 97.56 178 ILE A N 1
ATOM 1418 C CA . ILE A 1 178 ? 18.321 -8.055 -8.633 1.00 97.56 178 ILE A CA 1
ATOM 1419 C C . ILE A 1 178 ? 17.411 -7.125 -7.820 1.00 97.56 178 ILE A C 1
ATOM 1421 O O . ILE A 1 178 ? 16.521 -7.607 -7.127 1.00 97.56 178 ILE A O 1
ATOM 1425 N N . TYR A 1 179 ? 17.560 -5.802 -7.946 1.00 97.44 179 TYR A N 1
ATOM 1426 C CA . TYR A 1 179 ? 16.696 -4.858 -7.228 1.00 97.44 179 TYR A CA 1
ATOM 1427 C C . TYR A 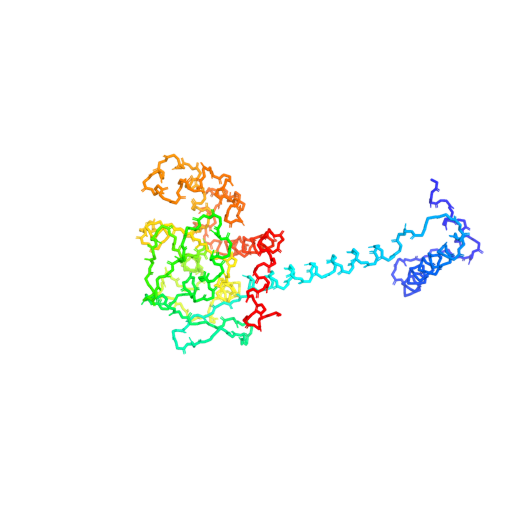1 179 ? 15.216 -5.012 -7.614 1.00 97.44 179 TYR A C 1
ATOM 1429 O O . TYR A 1 179 ? 14.348 -4.906 -6.753 1.00 97.44 179 TYR A O 1
ATOM 1437 N N . LEU A 1 180 ? 14.920 -5.303 -8.888 1.00 97.88 180 LEU A N 1
ATOM 1438 C CA . LEU A 1 180 ? 13.550 -5.472 -9.369 1.00 97.88 180 LEU A CA 1
ATOM 1439 C C . LEU A 1 180 ? 12.980 -6.815 -8.905 1.00 97.88 180 LEU A C 1
ATOM 1441 O O . LEU A 1 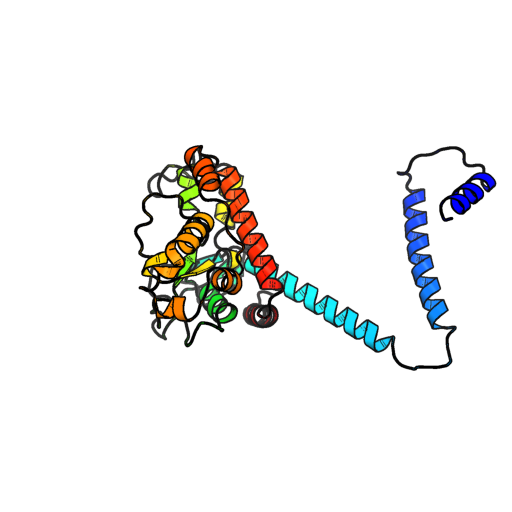180 ? 11.808 -6.897 -8.551 1.00 97.88 180 LEU A O 1
ATOM 1445 N N . GLN A 1 181 ? 13.816 -7.858 -8.875 1.00 97.44 181 GLN A N 1
ATOM 1446 C CA . GLN A 1 181 ? 13.443 -9.155 -8.311 1.00 97.44 181 GLN A CA 1
ATOM 1447 C C . GLN A 1 181 ? 13.089 -9.045 -6.829 1.00 97.44 181 GLN A C 1
ATOM 1449 O O . GLN A 1 181 ? 12.086 -9.616 -6.416 1.00 97.44 181 GLN A O 1
ATOM 1454 N N . ASN A 1 182 ? 13.893 -8.314 -6.054 1.00 96.69 182 ASN A N 1
ATOM 1455 C CA . ASN A 1 182 ? 13.639 -8.091 -4.634 1.00 96.69 182 ASN A CA 1
ATOM 1456 C C . ASN A 1 182 ? 12.352 -7.288 -4.436 1.00 96.69 182 ASN A C 1
ATOM 1458 O O . ASN A 1 182 ? 11.505 -7.706 -3.658 1.00 96.69 182 ASN A O 1
ATOM 1462 N N . TYR A 1 183 ? 12.167 -6.208 -5.203 1.00 97.50 183 TYR A N 1
ATOM 1463 C CA . TYR A 1 183 ? 10.946 -5.406 -5.143 1.00 97.50 183 TYR A CA 1
ATOM 1464 C C . TYR A 1 183 ? 9.695 -6.239 -5.433 1.00 97.50 183 TYR A C 1
ATOM 1466 O O . TYR A 1 183 ? 8.738 -6.177 -4.672 1.00 97.50 183 TYR A O 1
ATOM 1474 N N . TYR A 1 184 ? 9.723 -7.075 -6.477 1.00 96.38 184 TYR A N 1
ATOM 1475 C CA . TYR A 1 184 ? 8.612 -7.968 -6.818 1.00 96.38 184 TYR A CA 1
ATOM 1476 C C . TYR A 1 184 ? 8.220 -8.912 -5.671 1.00 96.38 184 TYR A C 1
ATOM 1478 O O . TYR A 1 184 ? 7.046 -9.214 -5.497 1.00 96.38 184 TYR A O 1
ATOM 1486 N N . GLU A 1 185 ? 9.189 -9.379 -4.882 1.00 94.88 185 GLU A N 1
ATOM 1487 C CA . GLU A 1 185 ? 8.909 -10.297 -3.776 1.00 94.88 185 GLU A CA 1
ATOM 1488 C C . GLU A 1 185 ? 8.333 -9.609 -2.541 1.00 94.88 185 GLU A C 1
ATOM 1490 O O . GLU A 1 185 ? 7.729 -10.292 -1.720 1.00 94.88 185 GLU A O 1
ATOM 1495 N N . THR A 1 186 ? 8.507 -8.294 -2.391 1.00 94.50 186 THR A N 1
ATOM 1496 C CA . THR A 1 186 ? 8.186 -7.585 -1.143 1.00 94.50 186 THR A CA 1
ATOM 1497 C C . THR A 1 186 ? 7.115 -6.505 -1.289 1.00 94.50 186 THR A C 1
ATOM 1499 O O . THR A 1 186 ? 6.572 -6.067 -0.282 1.00 94.50 186 THR A O 1
ATOM 1502 N N . TYR A 1 187 ? 6.798 -6.044 -2.505 1.00 96.00 187 TYR A N 1
ATOM 1503 C CA . TYR A 1 187 ? 5.928 -4.870 -2.681 1.00 96.00 187 TYR A CA 1
ATOM 1504 C C . TYR A 1 187 ? 4.457 -5.105 -2.319 1.00 96.00 187 TYR A C 1
ATOM 1506 O O . TYR A 1 187 ? 3.767 -4.144 -1.983 1.00 96.00 187 TYR A O 1
ATOM 1514 N N . HIS A 1 188 ? 3.962 -6.343 -2.385 1.00 97.69 188 HIS A N 1
ATOM 1515 C CA . HIS A 1 188 ? 2.638 -6.682 -1.871 1.00 97.69 188 HIS A CA 1
ATOM 1516 C C . HIS A 1 188 ? 2.717 -6.845 -0.355 1.00 97.69 188 HIS A C 1
ATOM 1518 O O . HIS A 1 188 ? 2.953 -7.936 0.143 1.00 97.69 188 HIS A O 1
ATOM 1524 N N . CYS A 1 189 ? 2.560 -5.749 0.377 1.00 98.56 189 CYS A N 1
ATOM 1525 C CA . CYS A 1 189 ? 2.569 -5.720 1.837 1.00 98.56 189 CYS A CA 1
ATOM 1526 C C . CYS A 1 189 ? 1.603 -4.641 2.339 1.00 98.56 189 CYS A C 1
ATOM 1528 O O . CYS A 1 189 ? 1.302 -3.687 1.616 1.00 98.56 189 CYS A O 1
ATOM 1530 N N . LEU A 1 190 ? 1.137 -4.757 3.588 1.00 98.75 190 LEU A N 1
ATOM 1531 C CA . LEU A 1 190 ? 0.153 -3.825 4.162 1.00 98.75 190 LEU A CA 1
ATOM 1532 C C . LEU A 1 190 ? 0.631 -2.366 4.110 1.00 98.75 190 LEU A C 1
ATOM 1534 O O . LEU A 1 190 ? -0.149 -1.449 3.846 1.00 98.75 190 LEU A O 1
ATOM 1538 N N . ALA A 1 191 ? 1.931 -2.140 4.304 1.00 98.50 191 ALA A N 1
ATOM 1539 C CA . ALA A 1 191 ? 2.524 -0.811 4.239 1.00 98.50 191 ALA A CA 1
ATOM 1540 C C . ALA A 1 191 ? 2.515 -0.187 2.830 1.00 98.50 191 ALA A C 1
ATOM 1542 O O . ALA A 1 191 ? 2.568 1.037 2.731 1.00 98.50 191 ALA A O 1
ATOM 1543 N N . ASN A 1 192 ? 2.359 -0.968 1.757 1.00 98.25 192 ASN A N 1
ATOM 1544 C CA . ASN A 1 192 ? 2.177 -0.457 0.391 1.00 98.25 192 ASN A CA 1
ATOM 1545 C C . ASN A 1 192 ? 0.698 -0.367 -0.030 1.00 98.25 192 ASN A C 1
ATOM 1547 O O . ASN A 1 192 ? 0.405 -0.052 -1.181 1.00 98.25 192 ASN A O 1
ATOM 1551 N N . PHE A 1 193 ? -0.235 -0.678 0.869 1.00 98.25 193 PHE A N 1
ATOM 1552 C CA . PHE A 1 193 ? -1.663 -0.752 0.582 1.00 98.25 193 PHE A CA 1
ATOM 1553 C C . PHE A 1 193 ? -2.440 0.393 1.238 1.00 98.25 193 PHE A C 1
ATOM 1555 O O . PHE A 1 193 ? -2.234 0.705 2.414 1.00 98.25 193 PHE A O 1
ATOM 1562 N N . TRP A 1 194 ? -3.388 0.984 0.514 1.00 97.25 194 TRP A N 1
ATOM 1563 C CA . TRP A 1 194 ? -4.241 2.080 1.002 1.00 97.25 194 TRP A CA 1
ATOM 1564 C C . TRP A 1 194 ? -5.699 1.947 0.554 1.00 97.25 194 TRP A C 1
ATOM 1566 O O . TRP A 1 194 ? -6.004 1.124 -0.305 1.00 97.25 194 TRP A O 1
ATOM 1576 N N . LEU A 1 195 ? -6.586 2.768 1.130 1.00 95.62 195 LEU A N 1
ATOM 1577 C CA . LEU A 1 195 ? -7.972 2.901 0.684 1.00 95.62 195 LEU A CA 1
ATOM 1578 C C . LEU A 1 195 ? -8.161 4.141 -0.184 1.00 95.62 195 LEU A C 1
ATOM 1580 O O . LEU A 1 195 ? -7.850 5.255 0.234 1.00 95.62 195 LEU A O 1
ATOM 1584 N N . LEU A 1 196 ? -8.764 3.946 -1.351 1.00 93.25 196 LEU A N 1
ATOM 1585 C CA . LEU A 1 196 ? -9.165 5.006 -2.268 1.00 93.25 196 LEU A CA 1
ATOM 1586 C C . LEU A 1 196 ? -10.576 4.750 -2.805 1.00 93.25 196 LEU A C 1
ATOM 1588 O O . LEU A 1 196 ? -11.003 3.593 -2.888 1.00 93.25 196 LEU A O 1
ATOM 1592 N N . PRO A 1 197 ? -11.258 5.787 -3.315 1.00 92.12 197 PRO A N 1
ATOM 1593 C CA . PRO A 1 197 ? -12.422 5.578 -4.154 1.00 92.12 197 PRO A CA 1
ATOM 1594 C C . PRO A 1 197 ? -12.120 4.667 -5.342 1.00 92.12 197 PRO A C 1
ATOM 1596 O O . PRO A 1 197 ? -11.118 4.835 -6.045 1.00 92.12 197 PRO A O 1
ATOM 1599 N N . MET A 1 198 ? -13.000 3.700 -5.608 1.00 90.62 198 MET A N 1
ATOM 1600 C CA . MET A 1 198 ? -12.818 2.687 -6.655 1.00 90.62 198 MET A CA 1
ATOM 1601 C C . MET A 1 198 ? -12.588 3.292 -8.051 1.00 90.62 198 MET A C 1
ATOM 1603 O O . MET A 1 198 ? -11.860 2.738 -8.878 1.00 90.62 198 MET A O 1
ATOM 1607 N N . ASN A 1 199 ? -13.221 4.422 -8.331 1.00 86.06 199 ASN A N 1
ATOM 1608 C CA . ASN A 1 199 ? -13.099 5.230 -9.546 1.00 86.06 199 ASN A CA 1
ATOM 1609 C C . ASN A 1 199 ? -11.813 6.057 -9.626 1.00 86.06 199 ASN A C 1
ATOM 1611 O O . ASN A 1 199 ? -11.461 6.476 -10.726 1.00 86.06 199 ASN A O 1
ATOM 1615 N N . ILE A 1 200 ? -11.066 6.205 -8.530 1.00 85.81 200 ILE A N 1
ATOM 1616 C CA . ILE A 1 200 ? -9.715 6.780 -8.511 1.00 85.81 200 ILE A CA 1
ATOM 1617 C C . ILE A 1 200 ? -8.661 5.676 -8.581 1.00 85.81 200 ILE A C 1
ATOM 1619 O O . ILE A 1 200 ? -7.836 5.683 -9.496 1.00 85.81 200 ILE A O 1
ATOM 1623 N N . GLY A 1 201 ? -8.682 4.736 -7.635 1.00 85.25 201 GLY A N 1
ATOM 1624 C CA . GLY A 1 201 ? -7.636 3.722 -7.499 1.00 85.25 201 GLY A CA 1
ATOM 1625 C C . GLY A 1 201 ? -7.709 2.664 -8.597 1.00 85.25 201 GLY A C 1
ATOM 1626 O O . GLY A 1 201 ? -6.819 2.547 -9.438 1.00 85.25 201 GLY A O 1
ATOM 1627 N N . ARG A 1 202 ? -8.840 1.954 -8.657 1.00 84.44 202 ARG A N 1
ATOM 1628 C CA . ARG A 1 202 ? -8.945 0.671 -9.373 1.00 84.44 202 ARG A CA 1
ATOM 1629 C C . ARG A 1 202 ? -9.457 0.764 -10.807 1.00 84.44 202 ARG A C 1
ATOM 1631 O O . ARG A 1 202 ? -9.074 -0.035 -11.655 1.00 84.44 202 ARG A O 1
ATOM 1638 N N . THR A 1 203 ? -10.377 1.688 -11.081 1.00 81.94 203 THR A N 1
ATOM 1639 C CA . THR A 1 203 ? -11.086 1.755 -12.377 1.00 81.94 203 THR A CA 1
ATOM 1640 C C . THR A 1 203 ? -10.763 2.999 -13.197 1.00 81.94 203 THR A C 1
ATOM 1642 O O . THR A 1 203 ? -11.159 3.074 -14.364 1.00 81.94 203 THR A O 1
ATOM 1645 N N . SER A 1 204 ? -10.009 3.956 -12.643 1.00 75.38 204 SER A N 1
ATOM 1646 C CA . SER A 1 204 ? -9.540 5.093 -13.430 1.00 75.38 204 SER A CA 1
ATOM 1647 C C . SER A 1 204 ? -8.645 4.606 -14.569 1.00 75.38 204 SER A C 1
ATOM 1649 O O . SER A 1 204 ? -7.805 3.716 -14.410 1.00 75.38 204 SER A O 1
ATOM 1651 N N . LYS A 1 205 ? -8.788 5.217 -15.751 1.00 64.12 205 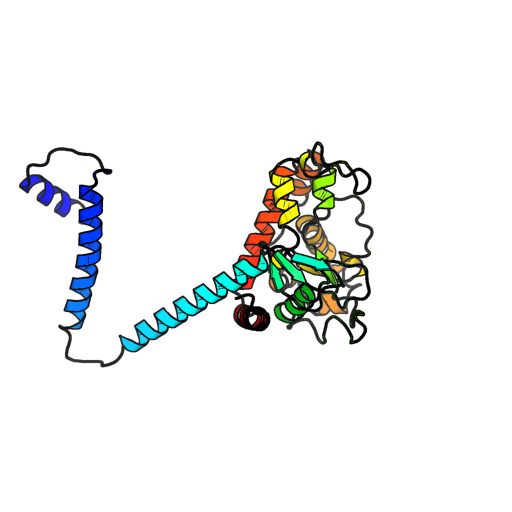LYS A N 1
ATOM 1652 C CA . LYS A 1 205 ? -7.759 5.078 -16.781 1.00 64.12 205 LYS A CA 1
ATOM 1653 C C . LYS A 1 205 ? -6.510 5.768 -16.253 1.00 64.12 205 LYS A C 1
ATOM 1655 O O . LYS A 1 205 ? -6.400 6.989 -16.334 1.00 64.12 205 LYS A O 1
ATOM 1660 N N . LYS A 1 206 ? -5.565 4.990 -15.731 1.00 66.62 206 LYS A N 1
ATOM 1661 C CA . LYS A 1 206 ? -4.198 5.451 -15.492 1.00 66.62 206 LYS A CA 1
ATOM 1662 C C . LYS A 1 206 ? -3.662 5.865 -16.867 1.00 66.62 206 LYS A C 1
ATOM 1664 O O . LYS A 1 206 ? -3.448 5.0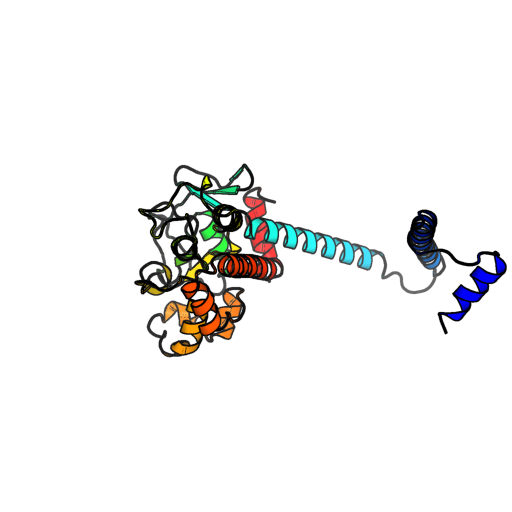13 -17.726 1.00 66.62 206 LYS A O 1
ATOM 1669 N N . LEU A 1 207 ? -3.593 7.169 -17.143 1.00 53.03 207 LEU A N 1
ATOM 1670 C CA . LEU A 1 207 ? -3.324 7.741 -18.474 1.00 53.03 207 LEU A CA 1
ATOM 1671 C C . LEU A 1 207 ? -1.859 7.528 -18.915 1.00 53.03 207 LEU A C 1
ATOM 1673 O O . LEU A 1 207 ? -1.151 8.488 -19.181 1.00 53.03 207 LEU A O 1
ATOM 1677 N N . ASN A 1 208 ? -1.388 6.279 -18.977 1.00 53.53 208 ASN A N 1
ATOM 1678 C CA . ASN A 1 208 ? -0.030 5.878 -19.373 1.00 53.53 208 ASN A CA 1
ATOM 1679 C C . ASN A 1 208 ? 1.114 6.555 -18.587 1.00 53.53 208 ASN A C 1
ATOM 1681 O O . ASN A 1 208 ? 2.261 6.539 -19.031 1.00 53.53 208 ASN A O 1
ATOM 1685 N N . TYR A 1 209 ? 0.818 7.129 -17.420 1.00 63.84 209 TYR A N 1
ATOM 1686 C CA . TYR A 1 209 ? 1.812 7.658 -16.492 1.00 63.84 209 TYR A CA 1
ATOM 1687 C C . TYR A 1 209 ? 2.247 6.575 -15.505 1.00 63.84 209 TYR A C 1
ATOM 1689 O O . TYR A 1 209 ? 1.507 5.633 -15.224 1.00 63.84 209 TYR A O 1
ATOM 1697 N N . TYR A 1 210 ? 3.462 6.729 -14.985 1.00 77.44 210 TYR A N 1
ATOM 1698 C CA . TYR A 1 210 ? 3.976 5.986 -13.842 1.00 77.44 210 TYR A CA 1
ATOM 1699 C C . TYR A 1 210 ? 2.942 5.959 -12.703 1.00 77.44 210 TYR A C 1
ATOM 1701 O O . TYR A 1 210 ? 2.662 6.994 -12.111 1.00 77.44 210 TYR A O 1
ATOM 1709 N N . ASP A 1 211 ? 2.337 4.803 -12.423 1.00 82.88 211 ASP A N 1
ATOM 1710 C CA . ASP A 1 211 ? 1.376 4.673 -11.322 1.00 82.88 211 ASP A CA 1
ATOM 1711 C C . ASP A 1 211 ? 2.144 4.615 -9.999 1.00 82.88 211 ASP A C 1
ATOM 1713 O O . ASP A 1 211 ? 2.785 3.600 -9.695 1.00 82.88 211 ASP A O 1
ATOM 1717 N N . SER A 1 212 ? 2.168 5.745 -9.291 1.00 88.62 212 SER A N 1
ATOM 1718 C CA . SER A 1 212 ? 2.907 5.931 -8.046 1.00 88.62 212 SER A CA 1
ATOM 1719 C C . SER A 1 212 ? 2.188 6.861 -7.080 1.00 88.62 212 SER A C 1
ATOM 1721 O O . SER A 1 212 ? 1.488 7.802 -7.483 1.00 88.62 212 SER A O 1
ATOM 1723 N N . MET A 1 213 ? 2.448 6.636 -5.794 1.00 92.25 213 MET A N 1
ATOM 1724 C CA . MET A 1 213 ? 1.946 7.459 -4.701 1.00 92.25 213 MET A CA 1
ATOM 1725 C C . MET A 1 213 ? 2.297 8.934 -4.916 1.00 92.25 213 MET A C 1
ATOM 1727 O O . MET A 1 213 ? 1.437 9.798 -4.774 1.00 92.25 213 MET A O 1
ATOM 1731 N N . ASP A 1 214 ? 3.537 9.235 -5.307 1.00 91.56 214 ASP A N 1
ATOM 1732 C CA . ASP A 1 214 ? 3.992 10.612 -5.502 1.00 91.56 214 ASP A CA 1
ATOM 1733 C C . ASP A 1 214 ? 3.155 11.353 -6.548 1.00 91.56 214 ASP A C 1
ATOM 1735 O O . ASP A 1 214 ? 2.691 12.467 -6.293 1.00 91.56 214 ASP A O 1
ATOM 1739 N N . LEU A 1 215 ? 2.930 10.761 -7.727 1.00 89.50 215 LEU A N 1
ATOM 1740 C CA . LEU A 1 215 ? 2.144 11.425 -8.770 1.00 89.50 215 LEU A CA 1
ATOM 1741 C C . LEU A 1 215 ? 0.688 11.609 -8.348 1.00 89.50 215 LEU A C 1
ATOM 1743 O O . LEU A 1 215 ? 0.099 12.650 -8.653 1.00 89.50 215 LEU A O 1
ATOM 1747 N N . PHE A 1 216 ? 0.138 10.643 -7.611 1.00 90.00 216 PHE A N 1
ATOM 1748 C CA . PHE A 1 216 ? -1.185 10.774 -7.023 1.00 90.00 216 PHE A CA 1
ATOM 1749 C C . PHE A 1 216 ? -1.250 11.934 -6.019 1.00 90.00 216 PHE A C 1
ATOM 1751 O O . PHE A 1 216 ? -2.095 12.813 -6.168 1.00 90.00 216 PHE A O 1
ATOM 1758 N N . LEU A 1 217 ? -0.320 12.006 -5.062 1.00 91.56 217 LEU A N 1
ATOM 1759 C CA . LEU A 1 217 ? -0.273 13.071 -4.055 1.00 91.56 217 LEU A CA 1
ATOM 1760 C C . LEU A 1 217 ? -0.057 14.457 -4.678 1.00 91.56 217 LEU A C 1
ATOM 1762 O O . LEU A 1 217 ? -0.684 15.425 -4.251 1.00 91.56 217 LEU A O 1
ATOM 1766 N N . ASN A 1 218 ? 0.782 14.572 -5.714 1.00 89.69 218 ASN A N 1
ATOM 1767 C CA . ASN A 1 218 ? 0.966 15.834 -6.441 1.00 89.69 218 ASN A CA 1
ATOM 1768 C C . ASN A 1 218 ? -0.332 16.293 -7.112 1.00 89.69 218 ASN A C 1
ATOM 1770 O O . ASN A 1 218 ? -0.647 17.482 -7.072 1.00 89.69 218 ASN A O 1
ATOM 1774 N N . ARG A 1 219 ? -1.077 15.365 -7.728 1.00 86.88 219 ARG A N 1
ATOM 1775 C CA . ARG A 1 219 ? -2.378 15.667 -8.332 1.00 86.88 219 ARG A CA 1
ATOM 1776 C C . ARG A 1 219 ? -3.388 16.069 -7.263 1.00 86.88 219 ARG A C 1
ATOM 1778 O O . ARG A 1 219 ? -3.996 17.123 -7.380 1.00 86.88 219 ARG A O 1
ATOM 1785 N N . LEU A 1 220 ? -3.509 15.273 -6.203 1.00 87.50 220 LEU A N 1
ATOM 1786 C CA . LEU A 1 220 ? -4.410 15.531 -5.083 1.00 87.50 220 LEU A CA 1
ATOM 1787 C C . LEU A 1 220 ? -4.170 16.917 -4.470 1.00 87.50 220 LEU A C 1
ATOM 1789 O O . LEU A 1 220 ? -5.119 17.645 -4.213 1.00 87.50 220 LEU A O 1
ATOM 1793 N N . LYS A 1 221 ? -2.909 17.320 -4.290 1.00 87.50 221 LYS A N 1
ATOM 1794 C CA . LYS A 1 221 ? -2.561 18.643 -3.754 1.00 87.50 221 LYS A CA 1
ATOM 1795 C C . LYS A 1 221 ? -2.974 19.801 -4.672 1.00 87.50 221 LYS A C 1
ATOM 1797 O O . LYS A 1 221 ? -3.284 20.880 -4.178 1.00 87.50 221 LYS A O 1
ATOM 1802 N N . GLN A 1 222 ? -2.944 19.601 -5.990 1.00 84.31 222 GLN A N 1
ATOM 1803 C CA . GLN A 1 222 ? -3.343 20.611 -6.980 1.00 84.31 222 GLN A CA 1
ATOM 1804 C C . GLN A 1 222 ? -4.866 20.702 -7.121 1.00 84.31 222 GLN A C 1
ATOM 1806 O O . GLN A 1 222 ? -5.412 21.798 -7.215 1.00 84.31 222 GLN A O 1
ATOM 1811 N N . ASP A 1 223 ? -5.527 19.547 -7.084 1.00 79.94 223 ASP A N 1
ATOM 1812 C CA . ASP A 1 223 ? -6.935 19.367 -7.435 1.00 79.94 223 ASP A CA 1
ATOM 1813 C C . ASP A 1 223 ? -7.831 19.141 -6.200 1.00 79.94 223 ASP A C 1
ATOM 1815 O O . ASP A 1 223 ? -8.972 18.708 -6.329 1.00 79.94 223 ASP A O 1
ATOM 1819 N N . TYR A 1 224 ? -7.348 19.406 -4.978 1.00 74.69 224 TYR A N 1
ATOM 1820 C CA . TYR A 1 224 ? -8.078 19.037 -3.754 1.00 74.69 224 TYR A CA 1
ATOM 1821 C C . TYR A 1 224 ? -9.502 19.612 -3.713 1.00 74.69 224 TYR A C 1
ATOM 1823 O O . TYR A 1 224 ? -10.448 18.935 -3.326 1.00 74.69 224 TYR A O 1
ATOM 1831 N N . SER A 1 225 ? -9.671 20.854 -4.174 1.00 66.31 225 SER A N 1
ATOM 1832 C CA . SER A 1 225 ? -10.973 21.526 -4.238 1.00 66.31 225 SER A CA 1
ATOM 1833 C C . SER A 1 225 ? -11.906 20.968 -5.324 1.00 66.31 225 SER A C 1
ATOM 1835 O O . SER A 1 225 ? -13.126 21.098 -5.208 1.00 66.31 225 SER A O 1
ATOM 1837 N N . THR A 1 226 ? -11.363 20.340 -6.371 1.00 61.97 226 THR A N 1
ATOM 1838 C CA . THR A 1 226 ? -12.120 19.796 -7.512 1.00 61.97 226 THR A CA 1
ATOM 1839 C C . THR A 1 226 ? -12.434 18.308 -7.371 1.00 61.97 226 THR A C 1
ATOM 1841 O O . THR A 1 226 ? -13.296 17.803 -8.080 1.00 61.97 226 THR A O 1
ATOM 1844 N N . LEU A 1 227 ? -11.828 17.609 -6.406 1.00 63.25 227 LEU A N 1
ATOM 1845 C CA . LEU A 1 227 ? -12.162 16.222 -6.049 1.00 63.25 227 LEU A CA 1
ATOM 1846 C C . LEU A 1 227 ? -13.455 16.090 -5.222 1.00 63.25 227 LEU A C 1
ATOM 1848 O O . LEU A 1 227 ? -13.792 15.008 -4.746 1.00 63.25 227 LEU A O 1
ATOM 1852 N N . SER A 1 228 ? -14.224 17.175 -5.120 1.00 55.06 228 SER A N 1
ATOM 1853 C CA . SER A 1 228 ? -15.548 17.231 -4.495 1.00 55.06 228 SER A CA 1
ATOM 1854 C C . SER A 1 228 ? -16.610 16.350 -5.168 1.00 55.06 228 SER A C 1
ATOM 1856 O O . SER A 1 228 ? -17.700 16.218 -4.620 1.00 55.06 228 SER A O 1
ATOM 1858 N N . ASP A 1 229 ? -16.307 15.703 -6.298 1.00 62.22 229 ASP A N 1
ATOM 1859 C CA . ASP A 1 229 ? -17.158 14.668 -6.904 1.00 62.22 229 ASP A CA 1
ATOM 1860 C C . ASP A 1 229 ? -17.180 13.349 -6.095 1.00 62.22 229 ASP A C 1
ATOM 1862 O O . ASP A 1 229 ? -18.078 12.532 -6.285 1.00 62.22 229 ASP A O 1
ATOM 1866 N N . TYR A 1 230 ? -16.238 13.153 -5.163 1.00 72.12 230 TYR A N 1
ATOM 1867 C CA . TYR A 1 230 ? -16.124 11.971 -4.289 1.00 72.12 230 TYR A CA 1
ATOM 1868 C C . TYR A 1 230 ? -16.440 12.352 -2.841 1.00 72.12 230 TYR A C 1
ATOM 1870 O O . TYR A 1 230 ? -15.610 12.217 -1.935 1.00 72.12 230 TYR A O 1
ATOM 1878 N N . LYS A 1 231 ? -17.630 12.934 -2.652 1.00 71.62 231 LYS A N 1
ATOM 1879 C CA . LYS A 1 231 ? -18.023 13.594 -1.402 1.00 71.62 231 LYS A CA 1
ATOM 1880 C C . LYS A 1 231 ? -17.861 12.698 -0.186 1.00 71.62 231 LYS A C 1
ATOM 1882 O O . LYS A 1 231 ? -17.164 13.101 0.728 1.00 71.62 231 LYS A O 1
ATOM 1887 N N . ASP A 1 232 ? -18.382 11.475 -0.194 1.00 82.75 232 ASP A N 1
ATOM 1888 C CA . ASP A 1 232 ? -18.362 10.626 1.007 1.00 82.75 232 ASP A CA 1
ATOM 1889 C C . ASP A 1 232 ? -16.939 10.326 1.517 1.00 82.75 232 ASP A C 1
ATOM 1891 O O . ASP A 1 232 ? -16.733 10.133 2.715 1.00 82.75 232 ASP A O 1
ATOM 1895 N N . TYR A 1 233 ? -15.948 10.296 0.620 1.00 89.12 233 TYR A N 1
ATOM 1896 C CA . TYR A 1 233 ? -14.547 10.102 0.983 1.00 89.12 233 TYR A CA 1
ATOM 1897 C C . TYR A 1 233 ? -13.894 11.409 1.450 1.00 89.12 233 TYR A C 1
ATOM 1899 O O . TYR A 1 233 ? -13.358 11.475 2.558 1.00 89.12 233 TYR A O 1
ATOM 1907 N N . PHE A 1 234 ? -13.955 12.472 0.639 1.00 87.06 234 PHE A N 1
ATOM 1908 C CA . PHE A 1 234 ? -13.288 13.745 0.953 1.00 87.06 234 PHE A CA 1
ATOM 1909 C C . PHE A 1 234 ? -14.054 14.627 1.952 1.00 87.06 234 PHE A C 1
ATOM 1911 O O . PHE A 1 234 ? -13.486 15.563 2.495 1.00 87.06 234 PHE A O 1
ATOM 1918 N N . GLU A 1 235 ? -15.305 14.328 2.291 1.00 87.44 235 GLU A N 1
ATOM 1919 C CA . GLU A 1 235 ? -15.977 14.947 3.442 1.00 87.44 235 GLU A CA 1
ATOM 1920 C C . GLU A 1 235 ? -15.364 14.465 4.762 1.00 87.44 235 GLU A C 1
ATOM 1922 O O . GLU A 1 235 ? -15.307 15.217 5.734 1.00 87.44 235 GLU A O 1
ATOM 1927 N N . LYS A 1 236 ? -14.833 13.235 4.786 1.00 89.94 236 LYS A N 1
ATOM 1928 C CA . LYS A 1 236 ? -14.138 12.664 5.951 1.00 89.94 236 LYS A CA 1
ATOM 1929 C C . LYS A 1 236 ? -12.654 13.001 6.004 1.00 89.94 236 LYS A C 1
ATOM 1931 O O . LYS A 1 236 ? -11.991 12.674 6.991 1.00 89.94 236 LYS A O 1
ATOM 1936 N N . ILE A 1 237 ? -12.135 13.617 4.944 1.00 89.38 237 ILE A N 1
ATOM 1937 C CA . ILE A 1 23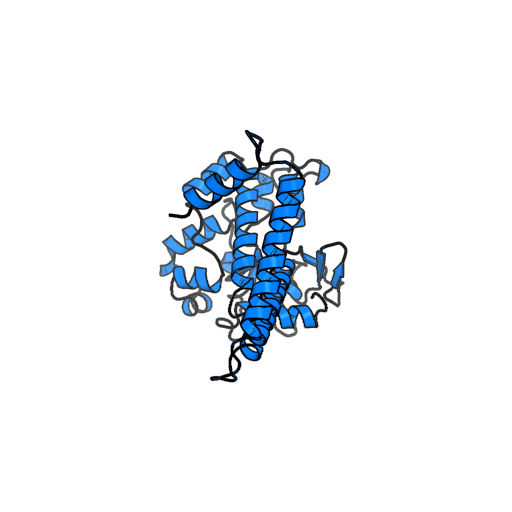7 ? -10.742 14.025 4.807 1.00 89.38 237 ILE A CA 1
ATOM 1938 C C . ILE A 1 237 ? -10.727 15.477 4.344 1.00 89.38 237 ILE A C 1
ATOM 1940 O O . ILE A 1 237 ? -10.869 15.785 3.166 1.00 89.38 237 ILE A O 1
ATOM 1944 N N . SER A 1 238 ? -10.573 16.392 5.287 1.00 82.31 238 SER A N 1
ATOM 1945 C CA . SER A 1 238 ? -10.892 17.808 5.066 1.00 82.31 238 SER A CA 1
ATOM 1946 C C . SER A 1 238 ? -9.823 18.582 4.286 1.00 82.31 238 SER A C 1
ATOM 1948 O O . SER A 1 238 ? -10.136 19.550 3.592 1.00 82.31 238 SER A O 1
ATOM 1950 N N . THR A 1 239 ? -8.560 18.164 4.381 1.00 88.81 239 THR A N 1
ATOM 1951 C CA . THR A 1 239 ? -7.415 18.837 3.755 1.00 88.81 239 THR A CA 1
ATOM 1952 C C . THR A 1 239 ? -6.386 17.836 3.238 1.00 88.81 239 THR A C 1
ATOM 1954 O O . THR A 1 239 ? -6.383 16.661 3.603 1.00 88.81 239 THR A O 1
ATOM 1957 N N . PHE A 1 240 ? -5.453 18.310 2.412 1.00 90.81 240 PHE A N 1
ATOM 1958 C CA . PHE A 1 240 ? -4.331 17.495 1.949 1.00 90.81 240 PHE A CA 1
ATOM 1959 C C . PHE A 1 240 ? -3.445 17.001 3.109 1.00 90.81 240 PHE A C 1
ATOM 1961 O O . PHE A 1 240 ? -2.941 15.878 3.079 1.00 90.81 240 PHE A O 1
ATOM 1968 N N . GLU A 1 241 ? -3.263 17.817 4.146 1.00 92.00 241 GLU A N 1
ATOM 1969 C CA . GLU A 1 241 ? -2.528 17.442 5.354 1.00 92.00 241 GLU A CA 1
ATOM 1970 C C . GLU A 1 241 ? -3.265 16.349 6.140 1.00 92.00 241 GLU A C 1
ATOM 1972 O O . GLU A 1 241 ? -2.638 15.376 6.561 1.00 92.00 241 GLU A O 1
ATOM 1977 N N . ASP A 1 242 ? -4.591 16.464 6.270 1.00 92.38 242 ASP A N 1
ATOM 1978 C CA . ASP A 1 242 ? -5.449 15.444 6.885 1.00 92.38 242 ASP A CA 1
ATOM 1979 C C . ASP A 1 242 ? -5.405 14.129 6.088 1.00 92.38 242 ASP A C 1
ATOM 1981 O O . ASP A 1 242 ? -5.269 13.046 6.660 1.00 92.38 242 ASP A O 1
ATOM 1985 N N . TYR A 1 243 ? -5.389 14.213 4.751 1.00 93.38 243 TYR A N 1
ATOM 1986 C CA . TYR A 1 243 ? -5.184 13.054 3.880 1.00 93.38 243 TYR A CA 1
ATOM 1987 C C . TYR A 1 243 ? -3.862 12.354 4.191 1.00 93.38 243 TYR A C 1
ATOM 1989 O O . TYR A 1 243 ? -3.849 11.143 4.429 1.00 93.38 243 TYR A O 1
ATOM 1997 N N . CYS A 1 244 ? -2.760 13.110 4.214 1.00 95.00 244 CYS A N 1
ATOM 1998 C CA . CYS A 1 244 ? -1.431 12.581 4.514 1.00 95.00 244 CYS A CA 1
ATOM 1999 C C . CYS A 1 244 ? -1.398 11.894 5.885 1.00 95.00 244 CYS A C 1
ATOM 2001 O O . CYS A 1 244 ? -0.888 10.779 6.010 1.00 95.00 244 CYS A O 1
ATOM 2003 N N . GLN A 1 245 ? -2.000 12.527 6.895 1.00 95.50 245 GLN A N 1
ATOM 2004 C CA . GLN A 1 245 ? -2.067 12.001 8.253 1.00 95.50 245 GLN A CA 1
ATOM 2005 C C . GLN A 1 245 ? -2.867 10.695 8.327 1.00 95.50 245 GLN A C 1
ATOM 2007 O O . GLN A 1 245 ? -2.362 9.708 8.859 1.00 95.50 245 GLN A O 1
ATOM 2012 N N . LYS A 1 246 ? -4.084 10.657 7.769 1.00 95.81 246 LYS A N 1
ATOM 2013 C CA . LYS A 1 246 ? -4.944 9.458 7.778 1.00 95.81 246 LYS A CA 1
ATOM 2014 C C . LYS A 1 246 ? -4.347 8.295 6.986 1.00 95.81 246 LYS A C 1
ATOM 2016 O O . LYS A 1 246 ? -4.601 7.142 7.313 1.00 95.81 246 LYS A O 1
ATOM 2021 N N . HIS A 1 247 ? -3.541 8.585 5.966 1.00 96.69 247 HIS A N 1
ATOM 2022 C CA . HIS A 1 247 ? -2.881 7.570 5.145 1.00 96.69 247 HIS A CA 1
ATOM 2023 C C . HIS A 1 247 ? -1.494 7.169 5.645 1.00 96.69 247 HIS A C 1
ATOM 2025 O O . HIS A 1 247 ? -0.916 6.245 5.075 1.00 96.69 247 HIS A O 1
ATOM 2031 N N . PHE A 1 248 ? -0.962 7.818 6.686 1.00 97.62 248 PHE A N 1
ATOM 2032 C CA . PHE A 1 248 ? 0.412 7.619 7.161 1.00 97.62 248 PHE A CA 1
ATOM 2033 C C . PHE A 1 248 ? 1.461 7.834 6.060 1.00 97.62 248 PHE A C 1
ATOM 2035 O O . PHE A 1 248 ? 2.450 7.109 5.968 1.00 97.62 248 PHE A O 1
ATOM 2042 N N . VAL A 1 249 ? 1.236 8.836 5.209 1.00 95.56 249 VAL A N 1
ATOM 2043 C CA . VAL A 1 249 ? 2.150 9.202 4.120 1.00 95.56 249 VAL A CA 1
ATOM 2044 C C . VAL A 1 249 ? 2.693 10.601 4.335 1.00 95.56 249 VAL A C 1
ATOM 2046 O O . VAL A 1 249 ? 2.023 11.481 4.872 1.00 95.56 249 VAL A O 1
ATOM 2049 N N . LYS A 1 250 ? 3.928 10.827 3.895 1.00 89.06 250 LYS A N 1
ATOM 2050 C CA . LYS A 1 250 ? 4.496 12.175 3.832 1.00 89.06 250 LYS A CA 1
ATOM 2051 C C . LYS A 1 250 ? 4.032 12.869 2.557 1.00 89.06 250 LYS A C 1
ATOM 2053 O O . LYS A 1 250 ? 3.583 12.229 1.608 1.00 89.06 250 LYS A O 1
ATOM 2058 N N . THR A 1 251 ? 4.207 14.188 2.509 1.00 81.31 251 THR A N 1
ATOM 2059 C CA . THR A 1 251 ? 4.170 14.931 1.245 1.00 81.31 251 THR A CA 1
ATOM 2060 C C . THR A 1 251 ? 5.078 14.243 0.232 1.00 81.31 251 THR A C 1
ATOM 2062 O O . THR A 1 251 ? 6.280 14.122 0.481 1.00 81.31 251 THR A O 1
ATOM 2065 N N . GLY A 1 252 ? 4.497 13.806 -0.885 1.00 79.19 252 GLY A N 1
ATOM 2066 C CA . GLY A 1 252 ? 5.237 13.162 -1.961 1.00 79.19 252 GLY A CA 1
ATOM 2067 C C . GLY A 1 252 ? 6.332 14.054 -2.547 1.00 79.19 252 GLY A C 1
ATOM 2068 O O . GLY A 1 252 ? 6.334 15.282 -2.400 1.00 79.19 252 GLY A O 1
ATOM 2069 N N . ARG A 1 253 ? 7.266 13.412 -3.240 1.00 90.75 253 ARG A N 1
ATOM 2070 C CA . ARG A 1 253 ? 8.346 14.044 -4.004 1.00 90.75 253 ARG A CA 1
ATOM 2071 C C . ARG A 1 253 ? 7.769 14.899 -5.127 1.00 90.75 253 ARG A C 1
ATOM 2073 O O . ARG A 1 253 ? 6.655 14.671 -5.596 1.00 90.75 253 ARG A O 1
ATOM 2080 N N . GLY A 1 254 ? 8.525 15.891 -5.590 1.00 87.38 254 GLY A N 1
ATOM 2081 C CA . GLY A 1 254 ? 8.062 16.785 -6.651 1.00 87.38 254 GLY A CA 1
ATOM 2082 C C . GLY A 1 254 ? 7.781 16.036 -7.958 1.00 87.38 254 GLY A C 1
ATOM 2083 O O . GLY A 1 254 ? 8.594 15.229 -8.409 1.00 87.38 254 GLY A O 1
ATOM 2084 N N . LYS A 1 255 ? 6.654 16.345 -8.613 1.00 87.44 255 LYS A N 1
ATOM 2085 C CA . LYS A 1 255 ? 6.254 15.737 -9.898 1.00 87.44 255 LYS A CA 1
ATOM 2086 C C . LYS A 1 255 ? 7.376 15.711 -10.948 1.00 87.44 255 LYS A C 1
ATOM 2088 O O . LYS A 1 255 ? 7.514 14.722 -11.663 1.00 87.44 255 LYS A O 1
ATOM 2093 N N . SER A 1 256 ? 8.159 16.786 -11.061 1.00 86.88 256 SER A N 1
ATOM 2094 C CA . SER A 1 256 ? 9.253 16.897 -12.037 1.00 86.88 256 SER A CA 1
ATOM 2095 C C . SER A 1 256 ? 10.362 15.869 -11.808 1.00 86.88 256 SER A C 1
ATOM 2097 O O . SER A 1 256 ? 10.844 15.278 -12.769 1.00 86.88 256 SER A O 1
ATOM 2099 N N . GLU A 1 257 ? 10.736 15.620 -10.555 1.00 89.50 257 GLU A N 1
ATOM 2100 C CA . GLU A 1 257 ? 11.768 14.649 -10.183 1.00 89.50 257 GLU A CA 1
ATOM 2101 C C . GLU A 1 257 ? 11.343 13.221 -10.542 1.00 89.50 257 GLU A C 1
ATOM 2103 O O . GLU A 1 257 ? 12.077 12.487 -11.201 1.00 89.50 257 GLU A O 1
ATOM 2108 N N . ILE A 1 258 ? 10.117 12.850 -10.169 1.00 90.06 258 ILE A N 1
ATOM 2109 C CA . ILE A 1 258 ? 9.580 11.511 -10.417 1.00 90.06 258 ILE A CA 1
ATOM 2110 C C . ILE A 1 258 ? 9.428 11.221 -11.907 1.00 90.06 258 ILE A C 1
ATOM 2112 O O . ILE A 1 258 ? 9.821 10.152 -12.378 1.00 90.06 258 ILE A O 1
ATOM 2116 N N . LEU A 1 259 ? 8.884 12.178 -12.662 1.00 89.75 259 LEU A N 1
ATOM 2117 C CA . LEU A 1 259 ? 8.728 12.012 -14.104 1.00 89.75 259 LEU A CA 1
ATOM 2118 C C . LEU A 1 259 ? 10.075 11.947 -14.819 1.00 89.75 259 LEU A C 1
ATOM 2120 O O . LEU A 1 259 ? 10.190 11.174 -15.766 1.00 89.75 259 LEU A O 1
ATOM 2124 N N . LYS A 1 260 ? 11.087 12.688 -14.352 1.00 91.88 260 LYS A N 1
ATOM 2125 C CA . LYS A 1 260 ? 12.443 12.606 -14.897 1.00 91.88 260 LYS A CA 1
ATOM 2126 C C . LYS A 1 260 ? 13.003 11.188 -14.765 1.00 91.88 260 LYS A C 1
ATOM 2128 O O . LYS A 1 260 ? 13.343 10.591 -15.781 1.00 91.88 260 LYS A O 1
ATOM 2133 N N . ASN A 1 261 ? 13.006 10.617 -13.556 1.00 91.69 261 ASN A N 1
ATOM 2134 C CA . ASN A 1 261 ? 13.505 9.252 -13.333 1.00 91.69 261 ASN A CA 1
ATOM 2135 C C . ASN A 1 261 ? 12.754 8.224 -14.197 1.00 91.69 261 ASN A C 1
ATOM 2137 O O . ASN A 1 261 ? 13.360 7.327 -14.777 1.00 91.69 261 ASN A O 1
ATOM 2141 N N . TYR A 1 262 ? 11.432 8.375 -14.327 1.00 91.88 262 TYR A N 1
ATOM 2142 C CA . TYR A 1 262 ? 10.624 7.490 -15.165 1.00 91.88 262 TYR A CA 1
ATOM 2143 C C . TYR A 1 262 ? 10.973 7.599 -16.657 1.00 91.88 262 TYR A C 1
ATOM 2145 O O . TYR A 1 262 ? 11.133 6.582 -17.331 1.00 91.88 262 TYR A O 1
ATOM 2153 N N . GLN A 1 263 ? 11.111 8.822 -17.174 1.00 91.44 263 GLN A N 1
ATOM 2154 C CA . GLN A 1 263 ? 11.439 9.089 -18.579 1.00 91.44 263 GLN A CA 1
ATOM 2155 C C . GLN A 1 263 ? 12.860 8.649 -18.944 1.00 91.44 263 GLN A C 1
ATOM 2157 O O . GLN A 1 263 ? 13.084 8.173 -20.055 1.00 91.44 263 GLN A O 1
ATOM 2162 N N . GLU A 1 264 ? 13.801 8.777 -18.010 1.00 93.88 264 GLU A N 1
ATOM 2163 C CA . GLU A 1 264 ? 15.195 8.349 -18.172 1.00 93.88 264 GLU A CA 1
ATOM 2164 C C . GLU A 1 264 ? 15.375 6.830 -17.990 1.00 93.88 264 GLU A C 1
ATOM 2166 O O . GLU A 1 264 ? 16.452 6.300 -18.256 1.00 93.88 264 GLU A O 1
ATOM 2171 N N . GLY A 1 265 ? 14.326 6.105 -17.581 1.00 92.56 265 GLY A N 1
ATOM 2172 C CA . GLY A 1 265 ? 14.399 4.664 -17.347 1.00 92.56 265 GLY A CA 1
ATOM 2173 C C . GLY A 1 265 ? 15.142 4.285 -16.061 1.00 92.56 265 GLY A C 1
ATOM 2174 O O . GLY A 1 265 ? 15.560 3.133 -15.919 1.00 92.56 265 GLY A O 1
ATOM 2175 N N . ASP A 1 266 ? 15.295 5.218 -15.114 1.00 95.38 266 ASP A N 1
ATOM 2176 C CA . ASP A 1 266 ? 15.954 5.004 -13.819 1.00 95.38 266 ASP A CA 1
ATOM 2177 C C . ASP A 1 266 ? 15.040 4.241 -12.846 1.00 95.38 266 ASP A C 1
ATOM 2179 O O . ASP A 1 266 ? 14.582 4.722 -11.806 1.00 95.38 266 ASP A O 1
ATOM 2183 N N . SER A 1 267 ? 14.730 3.004 -13.228 1.00 96.19 267 SER A N 1
ATOM 2184 C CA . SER A 1 267 ? 13.866 2.127 -12.444 1.00 96.19 267 SER A CA 1
ATOM 2185 C C . SER A 1 267 ? 14.477 1.718 -11.104 1.00 96.19 267 SER A C 1
ATOM 2187 O O . SER A 1 267 ? 13.729 1.433 -10.175 1.00 96.19 267 SER A O 1
ATOM 2189 N N . GLU A 1 268 ? 15.806 1.729 -10.960 1.00 97.38 268 GLU A N 1
ATOM 2190 C CA . GLU A 1 268 ? 16.445 1.418 -9.679 1.00 97.38 268 GLU A CA 1
ATOM 2191 C C . GLU A 1 268 ? 16.158 2.513 -8.647 1.00 97.38 268 GLU A C 1
ATOM 2193 O O . GLU A 1 268 ? 15.802 2.204 -7.507 1.00 97.38 268 GLU A O 1
ATOM 2198 N N . ASN A 1 269 ? 16.259 3.788 -9.036 1.00 96.38 269 ASN A N 1
ATOM 2199 C CA . ASN A 1 269 ? 15.935 4.883 -8.129 1.00 96.38 269 ASN A CA 1
ATOM 2200 C C . ASN A 1 269 ? 14.438 4.924 -7.786 1.00 96.38 269 ASN A C 1
ATOM 2202 O O . ASN A 1 269 ? 14.074 5.140 -6.632 1.00 96.38 269 ASN A O 1
ATOM 2206 N N . LEU A 1 270 ? 13.560 4.618 -8.748 1.00 96.12 270 LEU A N 1
ATOM 2207 C CA . LEU A 1 270 ? 12.123 4.498 -8.475 1.00 96.12 270 LEU A CA 1
ATOM 2208 C C . LEU A 1 270 ? 11.797 3.361 -7.494 1.00 96.12 270 LEU A C 1
ATOM 2210 O O . LEU A 1 270 ? 10.975 3.557 -6.601 1.00 96.12 270 LEU A O 1
ATOM 2214 N N . VAL A 1 271 ? 12.473 2.208 -7.594 1.00 97.31 271 VAL A N 1
ATOM 2215 C CA . VAL A 1 271 ? 12.348 1.131 -6.594 1.00 97.31 271 VAL A CA 1
ATOM 2216 C C . VAL A 1 271 ? 12.833 1.598 -5.224 1.00 97.31 271 VAL A C 1
ATOM 2218 O O . VAL A 1 271 ? 12.160 1.346 -4.227 1.00 97.31 271 VAL A O 1
ATOM 2221 N N . LYS A 1 272 ? 13.969 2.305 -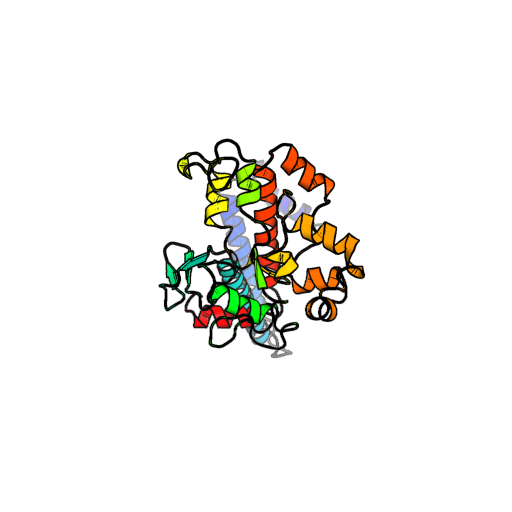5.149 1.00 96.62 272 LYS A N 1
ATOM 2222 C CA . LYS A 1 272 ? 14.473 2.861 -3.880 1.00 96.62 272 LYS A CA 1
ATOM 2223 C C . LYS A 1 272 ? 13.457 3.803 -3.238 1.00 96.62 272 LYS A C 1
ATOM 2225 O O . LYS A 1 272 ? 13.283 3.764 -2.024 1.00 96.62 272 LYS A O 1
ATOM 2230 N N . TYR A 1 273 ? 12.777 4.622 -4.037 1.00 95.62 273 TYR A N 1
ATOM 2231 C CA . TYR A 1 273 ? 11.727 5.518 -3.556 1.00 95.62 273 TYR A CA 1
ATOM 2232 C C . TYR A 1 273 ? 10.517 4.750 -3.030 1.00 95.62 273 TYR A C 1
ATOM 2234 O O . TYR A 1 273 ? 10.136 4.971 -1.884 1.00 95.62 273 TYR A O 1
ATOM 2242 N N . ALA A 1 274 ? 9.996 3.789 -3.796 1.00 96.12 274 ALA A N 1
ATOM 2243 C CA . ALA A 1 274 ? 8.868 2.966 -3.367 1.00 96.12 274 ALA A CA 1
ATOM 2244 C C . ALA A 1 274 ? 9.173 2.192 -2.072 1.00 96.12 274 ALA A C 1
ATOM 2246 O O . ALA A 1 274 ? 8.394 2.239 -1.126 1.00 96.12 274 ALA A O 1
ATOM 2247 N N . MET A 1 275 ? 10.337 1.539 -1.988 1.00 97.06 275 MET A N 1
ATOM 2248 C CA . MET A 1 275 ? 10.755 0.800 -0.789 1.00 97.06 275 MET A CA 1
ATOM 2249 C C . MET A 1 275 ? 10.928 1.712 0.427 1.00 97.06 275 MET A C 1
ATOM 2251 O O . MET A 1 275 ? 10.560 1.335 1.536 1.00 97.06 275 MET A O 1
ATOM 2255 N N . LYS A 1 276 ? 11.458 2.924 0.226 1.00 96.38 276 LYS A N 1
ATOM 2256 C CA . LYS A 1 276 ? 11.561 3.921 1.293 1.00 96.38 276 LYS A CA 1
ATOM 2257 C C . LYS A 1 276 ? 10.180 4.357 1.784 1.00 96.38 276 LYS A C 1
ATOM 2259 O O . LYS A 1 276 ? 9.998 4.485 2.987 1.00 96.38 276 LYS A O 1
ATOM 2264 N N . ASP A 1 277 ? 9.224 4.568 0.883 1.00 96.19 277 ASP A N 1
ATOM 2265 C CA . ASP A 1 277 ? 7.864 4.971 1.258 1.00 96.19 277 ASP A CA 1
ATOM 2266 C C . ASP A 1 277 ? 7.148 3.873 2.051 1.00 96.19 277 ASP A C 1
ATOM 2268 O O . ASP A 1 277 ? 6.493 4.170 3.047 1.00 96.19 277 ASP A O 1
ATOM 2272 N N . ILE A 1 278 ? 7.329 2.610 1.649 1.00 97.81 278 ILE A N 1
ATOM 2273 C CA . ILE A 1 278 ? 6.823 1.435 2.371 1.00 97.81 278 ILE A CA 1
ATOM 2274 C C . ILE A 1 278 ? 7.388 1.399 3.796 1.00 97.81 278 ILE A C 1
ATOM 2276 O O . ILE A 1 278 ? 6.624 1.325 4.755 1.00 97.81 278 ILE A O 1
ATOM 2280 N N . GLU A 1 279 ? 8.710 1.506 3.947 1.00 97.88 279 GLU A N 1
ATOM 2281 C CA . GLU A 1 279 ? 9.375 1.466 5.255 1.00 97.88 279 GLU A CA 1
ATOM 2282 C C . GLU A 1 279 ? 8.948 2.637 6.154 1.00 97.88 279 GLU A C 1
ATOM 2284 O O . GLU A 1 279 ? 8.605 2.460 7.324 1.00 97.88 279 GLU A O 1
ATOM 2289 N N . GLU A 1 280 ? 8.921 3.857 5.607 1.00 97.62 280 GLU A N 1
ATOM 2290 C CA . GLU A 1 280 ? 8.524 5.046 6.362 1.00 97.62 280 GLU A CA 1
ATOM 2291 C C . GLU A 1 280 ? 7.053 4.986 6.793 1.00 97.62 280 GLU A C 1
ATOM 2293 O O . GLU A 1 280 ? 6.721 5.402 7.910 1.00 97.62 280 GLU A O 1
ATOM 2298 N N . ARG A 1 281 ? 6.173 4.444 5.942 1.00 98.25 281 ARG A N 1
ATOM 2299 C CA . ARG A 1 281 ? 4.763 4.234 6.277 1.00 98.25 281 ARG A CA 1
ATOM 2300 C C . ARG A 1 281 ? 4.596 3.151 7.339 1.00 98.25 281 ARG A C 1
ATOM 2302 O O . ARG A 1 281 ? 3.878 3.385 8.309 1.00 98.25 281 ARG A O 1
ATOM 2309 N N . ALA A 1 282 ? 5.294 2.020 7.220 1.00 98.62 282 ALA A N 1
ATOM 2310 C CA . ALA A 1 282 ? 5.284 0.962 8.231 1.00 98.62 282 ALA A CA 1
ATOM 2311 C C . ALA A 1 282 ? 5.736 1.484 9.602 1.00 98.62 282 ALA A C 1
ATOM 2313 O O . ALA A 1 282 ? 5.045 1.279 10.599 1.00 98.62 282 ALA A O 1
ATOM 2314 N N . SER A 1 283 ? 6.843 2.231 9.633 1.00 98.44 283 SER A N 1
ATOM 2315 C CA . SER A 1 283 ? 7.362 2.892 10.837 1.00 98.44 283 SER A CA 1
ATOM 2316 C C . SER A 1 283 ? 6.369 3.885 11.439 1.00 98.44 283 SER A C 1
ATOM 2318 O O . SER A 1 283 ? 6.243 3.979 12.655 1.00 98.44 283 SER A O 1
ATOM 2320 N N . SER A 1 284 ? 5.644 4.628 10.601 1.00 98.44 284 SER A N 1
ATOM 2321 C CA . SER A 1 284 ? 4.658 5.607 11.072 1.00 98.44 284 SER A CA 1
ATOM 2322 C C . SER A 1 284 ? 3.414 4.933 11.657 1.00 98.44 284 SER A C 1
ATOM 2324 O O . SER A 1 284 ? 2.896 5.379 12.680 1.00 98.44 284 SER A O 1
ATOM 2326 N N . ILE A 1 285 ? 2.943 3.848 11.036 1.00 98.69 285 ILE A N 1
ATOM 2327 C CA . ILE A 1 285 ? 1.795 3.073 11.523 1.00 98.69 285 ILE A CA 1
ATOM 2328 C C . ILE A 1 285 ? 2.152 2.345 12.822 1.00 98.69 285 ILE A C 1
ATOM 2330 O O . ILE A 1 285 ? 1.346 2.341 13.754 1.00 98.69 285 ILE A O 1
ATOM 2334 N N . SER A 1 286 ? 3.348 1.758 12.914 1.00 98.50 286 SER A N 1
ATOM 2335 C CA . SER A 1 286 ? 3.737 0.929 14.056 1.00 98.50 286 SER A CA 1
ATOM 2336 C C . SER A 1 286 ? 3.856 1.697 15.368 1.00 98.50 286 SER A C 1
ATOM 2338 O O . SER A 1 286 ? 3.684 1.091 16.415 1.00 98.50 286 SER A O 1
ATOM 2340 N N . ILE A 1 287 ? 4.082 3.013 15.330 1.00 97.50 287 ILE A N 1
ATOM 2341 C CA . ILE A 1 287 ? 4.097 3.892 16.515 1.00 97.50 287 ILE A CA 1
ATOM 2342 C C . ILE A 1 287 ? 2.800 4.698 16.683 1.00 97.50 287 ILE A C 1
ATOM 2344 O O . ILE A 1 287 ? 2.720 5.590 17.529 1.00 97.50 287 ILE A O 1
ATOM 2348 N N . SER A 1 288 ? 1.799 4.447 15.837 1.00 97.69 288 SER A N 1
ATOM 2349 C CA . SER A 1 288 ? 0.541 5.190 15.841 1.00 97.69 288 SER A CA 1
ATOM 2350 C C . SER A 1 288 ? -0.395 4.744 16.965 1.00 97.69 288 SER A C 1
ATOM 2352 O O . SER A 1 288 ? -0.191 3.719 17.614 1.00 97.69 288 SER A O 1
ATOM 2354 N N . LYS A 1 289 ? -1.504 5.472 17.129 1.00 97.19 289 LYS A N 1
ATOM 2355 C CA . LYS A 1 289 ? -2.589 5.076 18.039 1.00 97.19 289 LYS A CA 1
ATOM 2356 C C . LYS A 1 289 ? -3.237 3.725 17.691 1.00 97.19 289 LYS A C 1
ATOM 2358 O O . LYS A 1 289 ? -3.944 3.186 18.528 1.00 97.19 289 LYS A O 1
ATOM 2363 N N . TYR A 1 290 ? -3.008 3.194 16.486 1.00 98.31 290 TYR A N 1
ATOM 2364 C CA . TYR A 1 290 ? -3.554 1.910 16.034 1.00 98.31 290 TYR A CA 1
ATOM 2365 C C . TYR A 1 290 ? -2.616 0.726 16.289 1.00 98.31 290 TYR A C 1
ATOM 2367 O O . TYR A 1 290 ? -2.972 -0.408 15.981 1.00 98.31 290 TYR A O 1
ATOM 2375 N N . ALA A 1 291 ? -1.411 0.965 16.819 1.00 97.62 291 ALA A N 1
ATOM 2376 C CA . ALA A 1 291 ? -0.397 -0.071 16.985 1.00 97.62 291 ALA A CA 1
ATOM 2377 C C . ALA A 1 291 ? -0.875 -1.238 17.864 1.00 97.62 291 ALA A C 1
ATOM 2379 O O . ALA A 1 291 ? -0.665 -2.394 17.505 1.00 97.62 291 ALA A O 1
ATOM 2380 N N . ASP A 1 292 ? -1.555 -0.952 18.977 1.00 97.25 292 ASP A N 1
ATOM 2381 C CA . ASP A 1 292 ? -2.073 -1.990 19.874 1.00 97.25 292 ASP A CA 1
ATOM 2382 C C . ASP A 1 292 ? -3.199 -2.816 19.230 1.00 97.25 292 ASP A C 1
ATOM 2384 O O . ASP A 1 292 ? -3.208 -4.039 19.371 1.00 97.25 292 ASP A O 1
ATOM 2388 N N . ASP A 1 293 ? -4.107 -2.179 18.484 1.00 98.31 293 ASP A N 1
ATOM 2389 C CA . ASP A 1 293 ? -5.205 -2.866 17.789 1.00 98.31 293 ASP A CA 1
ATOM 2390 C C . ASP A 1 293 ? -4.672 -3.761 16.662 1.00 98.31 293 ASP A C 1
ATOM 2392 O O . ASP A 1 293 ? -5.098 -4.908 16.511 1.00 98.31 293 ASP A O 1
ATOM 2396 N N . LEU A 1 294 ? -3.686 -3.265 15.907 1.00 98.62 294 LEU A N 1
ATOM 2397 C CA . LEU A 1 294 ? -2.982 -4.048 14.893 1.00 98.62 294 LEU A CA 1
ATOM 2398 C C . LEU A 1 294 ? -2.247 -5.230 15.516 1.00 98.62 294 LEU A C 1
ATOM 2400 O O . LEU A 1 294 ? -2.363 -6.350 15.027 1.00 98.62 294 LEU A O 1
ATOM 2404 N N . TRP A 1 295 ? -1.528 -5.003 16.615 1.00 98.44 295 TRP A N 1
ATOM 2405 C CA . TRP A 1 295 ? -0.833 -6.068 17.328 1.00 98.44 295 TRP A CA 1
ATOM 2406 C C . TRP A 1 295 ? -1.809 -7.140 17.827 1.00 98.44 295 TRP A C 1
ATOM 2408 O O . TRP A 1 295 ? -1.580 -8.330 17.620 1.00 98.44 295 TRP A O 1
ATOM 2418 N N . ALA A 1 296 ? -2.940 -6.739 18.414 1.00 98.25 296 ALA A N 1
ATOM 2419 C CA . ALA A 1 296 ? -3.975 -7.667 18.863 1.00 98.25 296 ALA A CA 1
ATOM 2420 C C . ALA A 1 296 ? -4.591 -8.460 17.697 1.00 98.25 296 ALA A C 1
ATOM 2422 O O . ALA A 1 296 ? -4.821 -9.667 17.820 1.00 98.25 296 ALA A O 1
ATOM 2423 N N . TYR A 1 297 ? -4.826 -7.807 16.555 1.00 98.50 297 TYR A N 1
ATOM 2424 C CA . TYR A 1 297 ? -5.287 -8.459 15.331 1.00 98.50 297 TYR A CA 1
ATOM 2425 C C . TYR A 1 297 ? -4.279 -9.498 14.827 1.00 98.50 297 TYR A C 1
ATOM 2427 O O . TYR A 1 297 ? -4.646 -10.648 14.592 1.00 98.50 297 TYR A O 1
ATOM 2435 N N . PHE A 1 298 ? -3.002 -9.135 14.736 1.00 98.31 298 PHE A N 1
ATOM 2436 C CA . PHE A 1 298 ? -1.937 -10.032 14.292 1.00 98.31 298 PHE A CA 1
ATOM 2437 C C . PHE A 1 298 ? -1.726 -11.214 15.244 1.00 98.31 298 PHE A C 1
ATOM 2439 O O . PHE A 1 298 ? -1.591 -12.352 14.791 1.00 98.31 298 PHE A O 1
ATOM 2446 N N . HIS A 1 299 ? -1.793 -10.985 16.556 1.00 96.38 299 HIS A N 1
ATOM 2447 C CA . HIS A 1 299 ? -1.691 -12.043 17.559 1.00 96.38 299 HIS A CA 1
ATOM 2448 C C . HIS A 1 299 ? -2.889 -13.002 17.489 1.00 96.38 299 HIS A C 1
ATOM 2450 O O . HIS A 1 299 ? -2.733 -14.213 17.631 1.00 96.38 299 HIS A O 1
ATOM 2456 N N . LYS A 1 300 ? -4.103 -12.500 17.222 1.00 97.44 300 LYS A N 1
ATOM 2457 C CA . LYS A 1 300 ? -5.288 -13.350 16.995 1.00 97.44 300 LYS A CA 1
ATOM 2458 C C . LYS A 1 300 ? -5.117 -14.269 15.778 1.00 97.44 300 LYS A C 1
ATOM 2460 O O . LYS A 1 300 ? -5.687 -15.356 15.757 1.00 97.44 300 LYS A O 1
ATOM 2465 N N . LEU A 1 301 ? -4.332 -13.840 14.791 1.00 96.81 301 LEU A N 1
ATOM 2466 C CA . LEU A 1 301 ? -3.963 -14.622 13.610 1.00 96.81 301 LEU A CA 1
ATOM 2467 C C . LEU A 1 301 ? -2.710 -15.495 13.822 1.00 96.81 301 LEU A C 1
ATOM 2469 O O . LEU A 1 301 ? -2.275 -16.159 12.887 1.00 96.81 301 LEU A O 1
ATOM 2473 N N . ASN A 1 302 ? -2.137 -15.519 15.031 1.00 95.69 302 ASN A N 1
ATOM 2474 C CA . ASN A 1 302 ? -0.888 -16.215 15.367 1.00 95.69 302 ASN A CA 1
ATOM 2475 C C . ASN A 1 302 ? 0.325 -15.766 14.524 1.00 95.69 302 ASN A C 1
ATOM 2477 O O . ASN A 1 302 ? 1.192 -16.577 14.199 1.00 95.69 302 ASN A O 1
ATOM 2481 N N . LEU A 1 303 ? 0.387 -14.481 14.157 1.00 94.50 303 LEU A N 1
ATOM 2482 C CA . LEU A 1 303 ? 1.497 -13.908 13.381 1.00 94.50 303 LEU A CA 1
ATOM 2483 C C . LEU A 1 303 ? 2.587 -13.266 14.259 1.00 94.50 303 LEU A C 1
ATOM 2485 O O . LEU A 1 303 ? 3.688 -13.015 13.767 1.00 94.50 303 LEU A O 1
ATOM 2489 N N . CYS A 1 304 ? 2.302 -13.004 15.538 1.00 84.50 304 CYS A N 1
ATOM 2490 C CA . CYS A 1 304 ? 3.227 -12.410 16.506 1.00 84.50 304 CYS A CA 1
ATOM 2491 C C . CYS A 1 304 ? 2.938 -12.843 17.943 1.00 84.50 304 CYS A C 1
ATOM 2493 O O . CYS A 1 304 ? 1.764 -13.175 18.221 1.00 84.50 304 CYS A O 1
#

Foldseek 3Di:
DPPPVVVVVCVVVPDDDDDDDDPVNVVVVVVVVVVVVVVVVVVVVPPPDDDPDDDVVVVVVVVVVVVLVVLLVLLLLQQQFAEDEDQPDPAWDDDPRHTYFHALAPDPTDLQRTPVNQLVCCLLLVLLDPDRQADPNNYGPDLQWGKAFQADLQLLLLLFPQQHNGPVGGDDLVRGDPLSNVCVRGRSGSLRMGTGRCCPGPVPPPVSDRRHNQVVLQCCQVCVVVVCVSVSNCVSQPHSVSVCVSQLFDNHDDPVVVVVCSVVSVSSVVSVVSVVSSSSSSSSCSPDPSSVVSSVVCVVSVSD

Radius of gyration: 26.5 Å; chains: 1; bounding box: 76×43×78 Å

Secondary structure (DSSP, 8-state):
--SHHHHHHHHTTT-----TT-HHHHHHHHHHHHHHHHHHHHHTTS--SS---SHHHHHHHHHHHHHHHHHHHHHHHHHTSEEEE-TT-SS-EEETTEEEE---SSSS--GGGSHHHHHHHHHHTTTT-SS-SB-TTS-BS-TTSEEEESS-HHHHHTTSTTT-SSGGGPPPGGGS-HHHHHHHHHSSSGGGEEEE-TTTTTSS---SS---HHHHHHHHHHHTTTGGGSHHHHTS--SHHHHHHHHT-PPPPPHHHHHHHHHTT-HHHHHHHHHHHHHHHHHHHHTSTTHHHHHHHHHHTT--

pLDDT: mean 82.72, std 20.3, range [38.0, 98.75]

Sequence (304 aa):
MRCDLLHEAARRLGLHQFQSNSPVFIMVNQKAQASTRISLLCAARCQQRSSYWPVRQIVRLQNMQLSDELKQKQVHDILVTSISCNKNYSEIVYEQGKILTGQKYYGAADEDMSDFAVGFYEIIYQDILDQTILDEKGKFVNKEFAGDTMNSFASIANITSNAGKTNRSRTPKSKWPIYLQNYYETYHCLANFWLLPMNIGRTSKKLNYYDSMDLFLNRLKQDYSTLSDYKDYFEKISTFEDYCQKHFVKTGRGKSEILKNYQEGDSENLVKYAMKDIEERASSISISKYADDLWAYFHKLNLC